Protein AF-A0A0N4XPG7-F1 (afdb_monomer_lite)

Secondary structure (DSSP, 8-state):
-HHHHHHHHHHHHHHHHTT-S--HHHHHHTSHHHHHHHHHHHT-B-TTS-B-HHHHHHHHHHHHHHHHHS--TT-HHHHHHHHH----S--S--S----TTSTT-TT-----SSTT-HHHHHHHTTHHHHHHHHHHHHTSSSPPSS-HHHHHHHHHHHHHS---HHHHHHHHHHHTTTTHHHHHHHHHH-TT-HHHHHHHHHHHHHHHT---SS--HHHHHHHHTS-HHHHHHHHHS--S---HHHHHHHHHHHHHHHHHHHHHHHHSTTHHHHHHHHHTSTTHHHHHHHHHHHHHHHSPPTTTS---HHHHHHHHHHHTTTTTS----TTHHHHHHHHHHHHHHHHHHHHT-

Foldseek 3Di:
DCVVLVVLVVVLLVCQVVVPQDDPVLCVCLDLVNLLVLLCQLCDADPVRHHDLVSVLVSLSSLLSNLVSFDAPQFLCVQVCVVQVPDDPDPRDDPDPDDPPVVPPDDPPRRGSNPPCSNLLSNLQCLLVLLVVLLVQLPPLPNRPHPSNVSSLSSLLSLLRHLDQVSLVSNLVSCVVHPVLSLLVSCVSVLPPVSSLVSVLSSLLSLLQRQYVVRRVNLVCCCPPSVLLVSLVCQLPPPDDDPPVSSVSSNVSSLSSLVSLVCSCPDHNCNVVSVVSLVVDPCNVVSVVSSVVVCVVPQPDPVVPPDDPVVVVVVVVVVVVVPPDDDDDVPVVVVVVVCVSVNVVSVVSPVPD

pLDDT: mean 75.5, std 22.43, range [26.09, 98.25]

Radius of gyration: 22.22 Å; chains: 1; bounding box: 52×55×61 Å

Structure (mmCIF, N/CA/C/O backbone):
data_AF-A0A0N4XPG7-F1
#
_entry.id   AF-A0A0N4XPG7-F1
#
loop_
_atom_site.group_PDB
_atom_site.id
_atom_site.type_symbol
_atom_site.label_atom_id
_atom_site.label_alt_id
_atom_site.label_comp_id
_atom_site.label_asym_id
_atom_site.label_entity_id
_atom_site.label_seq_id
_atom_site.pdbx_PDB_ins_code
_atom_site.Cartn_x
_atom_site.Cartn_y
_atom_site.Cartn_z
_atom_site.occupancy
_atom_site.B_iso_or_equiv
_atom_site.auth_seq_id
_atom_site.auth_comp_id
_atom_site.auth_asym_id
_atom_site.auth_atom_id
_atom_site.pdbx_PDB_model_num
ATOM 1 N N . MET A 1 1 ? -22.419 10.515 2.862 1.00 55.34 1 MET A N 1
ATOM 2 C CA . MET A 1 1 ? -21.217 9.742 3.241 1.00 55.34 1 MET A CA 1
ATOM 3 C C . MET A 1 1 ? -20.126 10.628 3.810 1.00 55.34 1 MET A C 1
ATOM 5 O O . MET A 1 1 ? -19.633 10.288 4.874 1.00 55.34 1 MET A O 1
ATOM 9 N N . GLU A 1 2 ? -19.864 11.798 3.210 1.00 60.16 2 GLU A N 1
ATOM 10 C CA . GLU A 1 2 ? -19.058 12.865 3.837 1.00 60.16 2 GLU A CA 1
ATOM 11 C C . GLU A 1 2 ? -19.487 13.162 5.280 1.00 60.16 2 GLU A C 1
ATOM 13 O O . GLU A 1 2 ? -18.648 13.404 6.131 1.00 60.16 2 GLU A O 1
ATOM 18 N N . LEU A 1 3 ? -20.785 13.056 5.589 1.00 69.62 3 LEU A N 1
ATOM 19 C CA . LEU A 1 3 ? -21.296 13.276 6.941 1.00 69.62 3 LEU A CA 1
ATOM 20 C C . LEU A 1 3 ? -20.630 12.380 8.005 1.00 69.62 3 LEU A C 1
ATOM 22 O O . LEU A 1 3 ? -20.237 12.893 9.042 1.00 69.62 3 LEU A O 1
ATOM 26 N N . LEU A 1 4 ? -20.486 11.067 7.772 1.00 76.56 4 LEU A N 1
ATOM 27 C CA . LEU A 1 4 ? -19.960 10.155 8.799 1.00 76.56 4 LEU A CA 1
ATOM 28 C C . LEU A 1 4 ? -18.443 10.291 8.949 1.00 76.56 4 LEU A C 1
ATOM 30 O O . LEU A 1 4 ? -17.953 10.390 10.067 1.00 76.56 4 LEU A O 1
ATOM 34 N N . THR A 1 5 ? -17.701 10.360 7.842 1.00 82.31 5 THR A N 1
ATOM 35 C CA . THR A 1 5 ? -16.247 10.580 7.894 1.00 82.31 5 THR A CA 1
ATOM 36 C C . THR A 1 5 ? -15.908 11.949 8.484 1.00 82.31 5 THR A C 1
ATOM 38 O O . THR A 1 5 ? -14.966 12.051 9.264 1.00 82.31 5 THR A O 1
ATOM 41 N N . ASN A 1 6 ? -16.708 12.986 8.213 1.00 81.94 6 ASN A N 1
ATOM 42 C CA . ASN A 1 6 ? -16.543 14.297 8.845 1.00 81.94 6 ASN A CA 1
ATOM 43 C C . ASN A 1 6 ? -16.906 14.281 10.331 1.00 81.94 6 ASN A C 1
ATOM 45 O O . ASN A 1 6 ? -16.228 14.938 11.109 1.00 81.94 6 ASN A O 1
ATOM 49 N N . VAL A 1 7 ? -17.926 13.525 10.750 1.00 83.56 7 VAL A N 1
ATOM 50 C CA . VAL A 1 7 ? -18.228 13.345 12.180 1.00 83.56 7 VAL A CA 1
ATOM 51 C C . VAL A 1 7 ? -17.048 12.686 12.893 1.00 83.56 7 VAL A C 1
ATOM 53 O O . VAL A 1 7 ? -16.617 13.206 13.914 1.00 83.56 7 VAL A O 1
ATOM 56 N N . ILE A 1 8 ? -16.474 11.616 12.330 1.00 83.75 8 ILE A N 1
ATOM 57 C CA . ILE A 1 8 ? -15.302 10.939 12.911 1.00 83.75 8 ILE A CA 1
ATOM 58 C C . ILE A 1 8 ? -14.118 11.906 13.021 1.00 83.75 8 ILE A C 1
ATOM 60 O O . ILE A 1 8 ? -13.522 12.021 14.088 1.00 83.75 8 ILE A O 1
ATOM 64 N N . ARG A 1 9 ? -13.812 12.648 11.947 1.00 82.56 9 ARG A N 1
ATOM 65 C CA . ARG A 1 9 ? -12.739 13.657 11.950 1.00 82.56 9 ARG A CA 1
ATOM 66 C C . ARG A 1 9 ? -12.982 14.738 12.997 1.00 82.56 9 ARG A C 1
ATOM 68 O O . ARG A 1 9 ? -12.092 15.005 13.786 1.00 82.56 9 ARG A O 1
ATOM 75 N N . ASN A 1 10 ? -14.186 15.303 13.052 1.00 83.50 10 ASN A N 1
ATOM 76 C CA . ASN A 1 10 ? -14.517 16.371 13.994 1.00 83.50 10 ASN A CA 1
ATOM 77 C C . ASN A 1 10 ? -14.447 15.899 15.450 1.00 83.50 10 ASN A C 1
ATOM 79 O O . ASN A 1 10 ? -13.907 16.616 16.287 1.00 83.50 10 ASN A O 1
ATOM 83 N N . VAL A 1 11 ? -14.977 14.708 15.753 1.00 83.44 11 VAL A N 1
ATOM 84 C CA . VAL A 1 11 ? -14.894 14.120 17.098 1.00 83.44 11 VAL A CA 1
ATOM 85 C C . VAL A 1 11 ? -13.437 13.918 17.481 1.00 83.44 11 VAL A C 1
ATOM 87 O O . VAL A 1 11 ? -13.013 14.388 18.529 1.00 83.44 11 VAL A O 1
ATOM 90 N N . ARG A 1 12 ? -12.637 13.324 16.595 1.00 79.19 12 ARG A N 1
ATOM 91 C CA . ARG A 1 12 ? -11.201 13.151 16.809 1.00 79.19 12 ARG A CA 1
ATOM 92 C C . ARG A 1 12 ? -10.477 14.481 17.024 1.00 79.19 12 ARG A C 1
ATOM 94 O O . ARG A 1 12 ? -9.676 14.595 17.945 1.00 79.19 12 ARG A O 1
ATOM 101 N N . ASP A 1 13 ? -10.729 15.480 16.187 1.00 80.38 13 ASP A N 1
ATOM 102 C CA . ASP A 1 13 ? -10.055 16.777 16.272 1.00 80.38 13 ASP A CA 1
ATOM 103 C C . ASP A 1 13 ? -10.408 17.487 17.590 1.00 80.38 13 ASP A C 1
ATOM 105 O O . ASP A 1 13 ? -9.541 18.089 18.223 1.00 80.38 13 ASP A O 1
ATOM 109 N N . GLN A 1 14 ? -11.649 17.342 18.068 1.00 81.81 14 GLN A N 1
ATOM 110 C CA . GLN A 1 14 ? -12.048 17.782 19.407 1.00 81.81 14 GLN A CA 1
ATOM 111 C C . GLN A 1 14 ? -11.355 16.981 20.510 1.00 81.81 14 GLN A C 1
ATOM 113 O O . GLN A 1 14 ? -10.884 17.580 21.475 1.00 81.81 14 GLN A O 1
ATOM 118 N N . MET A 1 15 ? -11.254 15.656 20.371 1.00 80.00 15 MET A N 1
ATOM 119 C CA . MET A 1 15 ? -10.539 14.816 21.333 1.00 80.00 15 MET A CA 1
ATOM 120 C C . MET A 1 15 ? -9.068 15.218 21.443 1.00 80.00 15 MET A C 1
ATOM 122 O O . MET A 1 15 ? -8.552 15.297 22.552 1.00 80.00 15 MET A O 1
ATOM 126 N N . TYR A 1 16 ? -8.409 15.549 20.329 1.00 76.12 16 TYR A N 1
ATOM 127 C CA . TYR A 1 16 ? -7.042 16.069 20.343 1.00 76.12 16 TYR A CA 1
ATOM 128 C C . TYR A 1 16 ? -6.945 17.463 20.955 1.00 76.12 16 TYR A C 1
ATOM 130 O O . TYR A 1 16 ? -6.096 17.686 21.813 1.00 76.12 16 TYR A O 1
ATOM 138 N N . ALA A 1 17 ? -7.813 18.392 20.549 1.00 79.31 17 ALA A N 1
ATOM 139 C CA . ALA A 1 17 ? -7.784 19.769 21.041 1.00 79.31 17 ALA A CA 1
ATOM 140 C C . ALA A 1 17 ? -8.056 19.876 22.550 1.00 79.31 17 ALA A C 1
ATOM 142 O O . ALA A 1 17 ? -7.586 20.806 23.201 1.00 79.31 17 ALA A O 1
ATOM 143 N N . LEU A 1 18 ? -8.835 18.940 23.094 1.00 81.75 18 LEU A N 1
ATOM 144 C CA . LEU A 1 18 ? -9.245 18.908 24.496 1.00 81.75 18 LEU A CA 1
ATOM 145 C C . LEU A 1 18 ? -8.531 17.816 25.312 1.00 81.75 18 LEU A C 1
ATOM 147 O O . LEU A 1 18 ? -8.864 17.636 26.481 1.00 81.75 18 LEU A O 1
ATOM 151 N N . GLU A 1 19 ? -7.595 17.077 24.704 1.00 75.56 19 GLU A N 1
ATOM 152 C CA . GLU A 1 19 ? -6.908 15.915 25.295 1.00 75.56 19 GLU A CA 1
ATOM 153 C C . GLU A 1 19 ? -7.876 14.891 25.939 1.00 75.56 19 GLU A C 1
ATOM 155 O O . GLU A 1 19 ? -7.595 14.285 26.979 1.00 75.56 19 GLU A O 1
ATOM 160 N N . LEU A 1 20 ? -9.052 14.697 25.328 1.00 78.12 20 LEU A N 1
ATOM 161 C CA . LEU A 1 20 ? -10.070 13.768 25.821 1.00 78.12 20 LEU A CA 1
ATOM 162 C C . LEU A 1 20 ? -9.644 12.332 25.540 1.00 78.12 20 LEU A C 1
ATOM 164 O O . LEU A 1 20 ? -9.557 11.915 24.389 1.00 78.12 20 LEU A O 1
ATOM 168 N N . LYS A 1 21 ? -9.446 11.559 26.611 1.00 79.06 21 LYS A N 1
ATOM 169 C CA . LYS A 1 21 ? -8.982 10.169 26.511 1.00 79.06 21 LYS A CA 1
ATOM 170 C C . LYS A 1 21 ? -10.021 9.185 25.979 1.00 79.06 21 LYS A C 1
ATOM 172 O O . LYS A 1 21 ? -9.641 8.116 25.522 1.00 79.06 21 LYS A O 1
ATOM 177 N N . THR A 1 22 ? -11.302 9.516 26.094 1.00 79.81 22 THR A N 1
ATOM 178 C CA . THR A 1 22 ? -12.416 8.630 25.739 1.00 79.81 22 THR A CA 1
ATOM 179 C C . THR A 1 22 ? -13.558 9.445 25.167 1.00 79.81 22 THR A C 1
ATOM 181 O O . THR A 1 22 ? -13.897 10.500 25.713 1.00 79.81 22 THR A O 1
ATOM 184 N N . ASP A 1 23 ? -14.189 8.921 24.131 1.00 88.25 23 ASP A N 1
ATOM 185 C CA . ASP A 1 23 ? -15.442 9.424 23.587 1.00 88.25 23 ASP A CA 1
ATOM 186 C C . ASP A 1 23 ? -16.285 8.222 23.173 1.00 88.25 23 ASP A C 1
ATOM 188 O O . ASP A 1 23 ? -15.792 7.322 22.505 1.00 88.25 23 ASP A O 1
ATOM 192 N N . ILE A 1 24 ? -17.561 8.206 23.558 1.00 88.12 24 ILE A N 1
ATOM 193 C CA . ILE A 1 24 ? -18.428 7.035 23.362 1.00 88.12 24 ILE A CA 1
ATOM 194 C C . ILE A 1 24 ? -18.509 6.647 21.882 1.00 88.12 24 ILE A C 1
ATOM 196 O O . ILE A 1 24 ? -18.522 5.461 21.561 1.00 88.12 24 ILE A O 1
ATOM 200 N N . LEU A 1 25 ? -18.571 7.628 20.976 1.00 86.12 25 LEU A N 1
ATOM 201 C CA . LEU A 1 25 ? -18.653 7.349 19.549 1.00 86.12 25 LEU A CA 1
ATOM 202 C C . LEU A 1 25 ? -17.310 6.844 19.016 1.00 86.12 25 LEU A C 1
ATOM 204 O O . LEU A 1 25 ? -17.294 5.873 18.262 1.00 86.12 25 LEU A O 1
ATOM 208 N N . ASN A 1 26 ? -16.199 7.478 19.395 1.00 84.94 26 ASN A N 1
ATOM 209 C CA . ASN A 1 26 ? -14.872 7.041 18.968 1.00 84.94 26 ASN A CA 1
ATOM 210 C C . ASN A 1 26 ? -14.530 5.632 19.485 1.00 84.94 26 ASN A C 1
ATOM 212 O O . ASN A 1 26 ? -14.089 4.789 18.706 1.00 84.94 26 ASN A O 1
ATOM 216 N N . ASP A 1 27 ? -14.785 5.367 20.765 1.00 87.31 27 ASP A N 1
ATOM 217 C CA . ASP A 1 27 ? -14.497 4.092 21.425 1.00 87.31 27 ASP A CA 1
ATOM 218 C C . ASP A 1 27 ? -15.327 2.953 20.806 1.00 87.31 27 ASP A C 1
ATOM 220 O O . ASP A 1 27 ? -14.807 1.868 20.543 1.00 87.31 27 ASP A O 1
ATOM 224 N N . GLU A 1 28 ? -16.605 3.204 20.497 1.00 89.69 28 GLU A N 1
ATOM 225 C CA . GLU A 1 28 ? -17.474 2.231 19.825 1.00 89.69 28 GLU A CA 1
ATOM 226 C C . GLU A 1 28 ? -17.017 1.964 18.382 1.00 89.69 28 GLU A C 1
ATOM 228 O O . GLU A 1 28 ? -16.971 0.813 17.942 1.00 89.69 28 GLU A O 1
ATOM 233 N N . LEU A 1 29 ? -16.636 3.010 17.638 1.00 87.00 29 LEU A N 1
ATOM 234 C CA . LEU A 1 29 ? -16.155 2.884 16.257 1.00 87.00 29 LEU A CA 1
ATOM 235 C C . LEU A 1 29 ? -14.811 2.156 16.151 1.00 87.00 29 LEU A C 1
ATOM 237 O O . LEU A 1 29 ? -14.557 1.496 15.143 1.00 87.00 29 LEU A O 1
ATOM 241 N N . GLN A 1 30 ? -13.971 2.264 17.179 1.00 87.38 30 GLN A N 1
ATOM 242 C CA . GLN A 1 30 ? -12.680 1.581 17.281 1.00 87.38 30 GLN A CA 1
ATOM 243 C C . GLN A 1 30 ? -12.774 0.258 18.056 1.00 87.38 30 GLN A C 1
ATOM 245 O O . GLN A 1 30 ? -11.766 -0.419 18.262 1.00 87.38 30 GLN A O 1
ATOM 250 N N . SER A 1 31 ? -13.980 -0.157 18.452 1.00 91.69 31 SER A N 1
ATOM 251 C CA . SER A 1 31 ? -14.195 -1.457 19.076 1.00 91.69 31 SER A CA 1
ATOM 252 C C . SER A 1 31 ? -13.878 -2.595 18.103 1.00 91.69 31 SER A C 1
ATOM 254 O O . SER A 1 31 ? -14.062 -2.498 16.885 1.00 91.69 31 SER A O 1
ATOM 256 N N . LYS A 1 32 ? -13.430 -3.728 18.652 1.00 92.75 32 LYS A N 1
ATOM 257 C CA . LYS A 1 32 ? -13.089 -4.911 17.853 1.00 92.75 32 LYS A CA 1
ATOM 258 C C . LYS A 1 32 ? -14.284 -5.425 17.050 1.00 92.75 32 LYS A C 1
ATOM 260 O O . LYS A 1 32 ? -14.127 -5.776 15.882 1.00 92.75 32 LYS A O 1
ATOM 265 N N . ASP A 1 33 ? -15.465 -5.441 17.660 1.00 94.31 33 ASP A N 1
ATOM 266 C CA . ASP A 1 33 ? -16.686 -5.920 17.016 1.00 94.31 33 ASP A CA 1
ATOM 267 C C . ASP A 1 33 ? -17.086 -5.013 15.848 1.00 94.31 33 ASP A C 1
ATOM 269 O O . ASP A 1 33 ? -17.412 -5.514 14.769 1.00 94.31 33 ASP A O 1
ATOM 273 N N . MET A 1 34 ? -16.977 -3.689 16.015 1.00 93.88 34 MET A N 1
ATOM 274 C CA . MET A 1 34 ? -17.244 -2.740 14.936 1.00 93.88 34 MET A CA 1
ATOM 275 C C . MET A 1 34 ? -16.204 -2.837 13.817 1.00 93.88 34 MET A C 1
ATOM 277 O O . MET A 1 34 ? -16.576 -2.880 12.645 1.00 93.88 34 MET A O 1
ATOM 281 N N . ALA A 1 35 ? -14.913 -2.935 14.148 1.00 92.69 35 ALA A N 1
ATOM 282 C CA . ALA A 1 35 ? -13.846 -3.079 13.160 1.00 92.69 35 ALA A CA 1
ATOM 283 C C . ALA A 1 35 ? -14.022 -4.349 12.307 1.00 92.69 35 ALA A C 1
ATOM 285 O O . ALA A 1 35 ? -13.916 -4.300 11.078 1.00 92.69 35 ALA A O 1
ATOM 286 N N . ILE A 1 36 ? -14.372 -5.476 12.940 1.00 94.75 36 ILE A N 1
ATOM 287 C CA . ILE A 1 36 ? -14.705 -6.726 12.243 1.00 94.75 36 ILE A CA 1
ATOM 288 C C . ILE A 1 36 ? -15.965 -6.543 11.390 1.00 94.75 36 ILE A C 1
ATOM 290 O O . ILE A 1 36 ? -15.964 -6.922 10.220 1.00 94.75 36 ILE A O 1
ATOM 294 N N . ALA A 1 37 ? -17.027 -5.938 11.927 1.00 95.25 37 ALA A N 1
ATOM 295 C CA . ALA A 1 37 ? -18.269 -5.726 11.188 1.00 95.25 37 ALA A CA 1
ATOM 296 C C . ALA A 1 37 ? -18.066 -4.849 9.943 1.00 95.25 37 ALA A C 1
ATOM 298 O O . ALA A 1 37 ? -18.558 -5.194 8.867 1.00 95.25 37 ALA A O 1
ATOM 299 N N . LEU A 1 38 ? -17.312 -3.750 10.061 1.00 94.12 38 LEU A N 1
ATOM 300 C CA . LEU A 1 38 ? -16.938 -2.894 8.936 1.00 94.12 38 LEU A CA 1
ATOM 301 C C . LEU A 1 38 ? -16.158 -3.701 7.897 1.00 94.12 38 LEU A C 1
ATOM 303 O O . LEU A 1 38 ? -16.562 -3.758 6.740 1.00 94.12 38 LEU A O 1
ATOM 307 N N . ARG A 1 39 ? -15.104 -4.408 8.303 1.00 93.62 39 ARG A N 1
ATOM 308 C CA . ARG A 1 39 ? -14.311 -5.250 7.399 1.00 93.62 39 ARG A CA 1
ATOM 309 C C . ARG A 1 39 ? -15.154 -6.284 6.648 1.00 93.62 39 ARG A C 1
ATOM 311 O O . ARG A 1 39 ? -15.021 -6.407 5.433 1.00 93.62 39 ARG A O 1
ATOM 318 N N . GLU A 1 40 ? -16.043 -7.006 7.329 1.00 93.75 40 GLU A N 1
ATOM 319 C CA . GLU A 1 40 ? -16.919 -7.985 6.670 1.00 93.75 40 GLU A CA 1
ATOM 320 C C . GLU A 1 40 ? -17.919 -7.308 5.719 1.00 93.75 40 GLU A C 1
ATOM 322 O O . GLU A 1 40 ? -18.216 -7.840 4.650 1.00 93.75 40 GLU A O 1
ATOM 327 N N . LYS A 1 41 ? -18.413 -6.107 6.054 1.00 93.25 41 LYS A N 1
ATOM 328 C CA . LYS A 1 41 ? -19.282 -5.325 5.161 1.00 93.25 41 LYS A CA 1
ATOM 329 C C . LYS A 1 41 ? -18.546 -4.810 3.928 1.00 93.25 41 LYS A C 1
ATOM 331 O O . LYS A 1 41 ? -19.125 -4.837 2.846 1.00 93.25 41 LYS A O 1
ATOM 336 N N . MET A 1 42 ? -17.290 -4.391 4.073 1.00 93.62 42 MET A N 1
ATOM 337 C CA . MET A 1 42 ? -16.428 -3.964 2.967 1.00 93.62 42 MET A CA 1
ATOM 338 C C . MET A 1 42 ? -16.262 -5.068 1.915 1.00 93.62 42 MET A C 1
ATOM 340 O O . MET A 1 42 ? -16.240 -4.780 0.721 1.00 93.62 42 MET A O 1
ATOM 344 N N . LEU A 1 43 ? -16.176 -6.324 2.365 1.00 92.19 43 LEU A N 1
ATOM 345 C CA . LEU A 1 43 ? -15.934 -7.508 1.535 1.00 92.19 43 LEU A CA 1
ATOM 346 C C . LEU A 1 43 ? -17.211 -8.311 1.231 1.00 92.19 43 LEU A C 1
ATOM 348 O O . LEU A 1 43 ? -17.140 -9.430 0.717 1.00 92.19 43 LEU A O 1
ATOM 352 N N . MET A 1 44 ? -18.388 -7.765 1.552 1.00 91.62 44 MET A N 1
ATOM 353 C CA . MET A 1 44 ? -19.656 -8.470 1.399 1.00 91.62 44 MET A CA 1
ATOM 354 C C . MET A 1 44 ? -19.970 -8.701 -0.083 1.00 91.62 44 MET A C 1
ATOM 356 O O . MET A 1 44 ? -20.186 -7.759 -0.849 1.00 91.62 44 MET A O 1
ATOM 360 N N . ARG A 1 45 ? -20.035 -9.976 -0.472 1.00 89.38 45 ARG A N 1
ATOM 361 C CA . ARG A 1 45 ? -20.401 -10.413 -1.823 1.00 89.38 45 ARG A CA 1
ATOM 362 C C . ARG A 1 45 ? -21.904 -10.675 -1.916 1.00 89.38 45 ARG A C 1
ATOM 364 O O . ARG A 1 45 ? -22.523 -11.156 -0.967 1.00 89.38 45 ARG A O 1
ATOM 371 N N . ASN A 1 46 ? -22.491 -10.357 -3.063 1.00 87.25 46 ASN A N 1
ATOM 372 C CA . ASN A 1 46 ? -23.862 -10.730 -3.399 1.00 87.25 46 ASN A CA 1
ATOM 373 C C . ASN A 1 46 ? -23.956 -12.224 -3.779 1.00 87.25 46 ASN A C 1
ATOM 375 O O . ASN A 1 46 ? -22.951 -12.931 -3.840 1.00 87.25 46 ASN A O 1
ATOM 379 N N . GLU A 1 47 ? -25.163 -12.707 -4.085 1.00 86.56 47 GLU A N 1
ATOM 380 C CA . GLU A 1 47 ? -25.414 -14.107 -4.483 1.00 86.56 47 GLU A CA 1
ATOM 381 C C . GLU A 1 47 ? -24.630 -14.550 -5.730 1.00 86.56 47 GLU A C 1
ATOM 383 O O . GLU A 1 47 ? -24.425 -15.741 -5.946 1.00 86.56 47 GLU A O 1
ATOM 388 N N . ARG A 1 48 ? -24.169 -13.596 -6.548 1.00 83.50 48 ARG A N 1
ATOM 389 C CA . ARG A 1 48 ? -23.348 -13.840 -7.741 1.00 83.50 48 ARG A CA 1
ATOM 390 C C . ARG A 1 48 ? -21.846 -13.803 -7.446 1.00 83.50 48 ARG A C 1
ATOM 392 O O . ARG A 1 48 ? -21.052 -13.882 -8.374 1.00 83.50 48 ARG A O 1
ATOM 399 N N . GLY A 1 49 ? -21.450 -13.649 -6.183 1.00 82.62 49 GLY A N 1
ATOM 400 C CA . GLY A 1 49 ? -20.050 -13.561 -5.772 1.00 82.62 49 GLY A CA 1
ATOM 401 C C . GLY A 1 49 ? -19.392 -12.201 -6.028 1.00 82.62 49 GLY A C 1
ATOM 402 O O . GLY A 1 49 ? -18.186 -12.078 -5.819 1.00 82.62 49 GLY A O 1
ATOM 403 N N . VAL A 1 50 ? -20.153 -11.181 -6.438 1.00 84.44 50 VAL A N 1
ATOM 404 C CA . VAL A 1 50 ? -19.644 -9.834 -6.751 1.00 84.44 50 VAL A CA 1
ATOM 405 C C . VAL A 1 50 ? -19.818 -8.925 -5.538 1.00 84.44 50 VAL A C 1
ATOM 407 O O . VAL A 1 50 ? -20.864 -8.948 -4.885 1.00 84.44 50 VAL A O 1
ATOM 410 N N . ILE A 1 51 ? -18.797 -8.137 -5.214 1.00 88.56 51 ILE A N 1
ATOM 411 C CA . ILE A 1 51 ? -18.871 -7.136 -4.142 1.00 88.56 51 ILE A CA 1
ATOM 412 C C . ILE A 1 51 ? -19.772 -5.966 -4.545 1.00 88.56 51 ILE A C 1
ATOM 414 O O . ILE A 1 51 ? -20.026 -5.748 -5.724 1.00 88.56 51 ILE A O 1
ATOM 418 N N . SER A 1 52 ? -20.289 -5.218 -3.572 1.00 89.06 52 SER A N 1
ATOM 419 C CA . SER A 1 52 ? -21.057 -3.999 -3.850 1.00 89.06 52 SER A CA 1
ATOM 420 C C . SER A 1 52 ? -20.117 -2.788 -3.879 1.00 89.06 52 SER A C 1
ATOM 422 O O . SER A 1 52 ? -19.699 -2.360 -2.800 1.00 89.06 52 SER A O 1
ATOM 424 N N . PRO A 1 53 ? -19.828 -2.177 -5.047 1.00 89.00 53 PRO A N 1
ATOM 425 C CA . PRO A 1 53 ? -18.850 -1.089 -5.153 1.00 89.00 53 PRO A CA 1
ATOM 426 C C . PRO A 1 53 ? -19.181 0.097 -4.247 1.00 89.00 53 PRO A C 1
ATOM 428 O O . PRO A 1 53 ? -18.318 0.639 -3.562 1.00 89.00 53 PRO A O 1
ATOM 431 N N . SER A 1 54 ? -20.466 0.462 -4.173 1.00 88.81 54 SER A N 1
ATOM 432 C CA . SER A 1 54 ? -20.932 1.565 -3.325 1.00 88.81 54 SER A CA 1
ATOM 433 C C . SER A 1 54 ? -20.732 1.287 -1.834 1.00 88.81 54 SER A C 1
ATOM 435 O O . SER A 1 54 ? -20.315 2.178 -1.095 1.00 88.81 54 SER A O 1
ATOM 437 N N . LEU A 1 55 ? -20.997 0.057 -1.382 1.00 91.06 55 LEU A N 1
ATOM 438 C CA . LEU A 1 55 ? -20.781 -0.332 0.009 1.00 91.06 55 LEU A CA 1
ATOM 439 C C . LEU A 1 55 ? -19.286 -0.398 0.319 1.00 91.06 55 LEU A C 1
ATOM 441 O O . LEU A 1 55 ? -18.858 0.185 1.311 1.00 91.06 55 LEU A O 1
ATOM 445 N N . THR A 1 56 ? -18.502 -1.051 -0.539 1.00 92.75 56 THR A N 1
ATOM 446 C CA . THR A 1 56 ? -17.054 -1.191 -0.375 1.00 92.75 56 THR A CA 1
ATOM 447 C C . THR A 1 56 ? -16.384 0.175 -0.312 1.00 92.75 56 THR A C 1
ATOM 449 O O . THR A 1 56 ? -15.745 0.471 0.691 1.00 92.75 56 THR A O 1
ATOM 452 N N . ARG A 1 57 ? -16.630 1.057 -1.291 1.00 91.88 57 ARG A N 1
ATOM 453 C CA . ARG A 1 57 ? -16.139 2.445 -1.290 1.00 91.88 57 ARG A CA 1
ATOM 454 C C . ARG A 1 57 ? -16.448 3.156 0.023 1.00 91.88 57 ARG A C 1
ATOM 456 O O . ARG A 1 57 ? -15.570 3.769 0.625 1.00 91.88 57 ARG A O 1
ATOM 463 N N . ASN A 1 58 ? -17.700 3.078 0.468 1.00 90.94 58 ASN A N 1
ATOM 464 C CA . ASN A 1 58 ? -18.131 3.784 1.664 1.00 90.94 58 ASN A CA 1
ATOM 465 C C . ASN A 1 58 ? -17.417 3.272 2.914 1.00 90.94 58 ASN A C 1
ATOM 467 O O . ASN A 1 58 ? -16.938 4.057 3.731 1.00 90.94 58 ASN A O 1
ATOM 471 N N . VAL A 1 59 ? -17.315 1.956 3.053 1.00 93.69 59 VAL A N 1
ATOM 472 C CA . VAL A 1 59 ? -16.646 1.356 4.201 1.00 93.69 59 VAL A CA 1
ATOM 473 C C . VAL A 1 59 ? -15.135 1.602 4.159 1.00 93.69 59 VAL A C 1
ATOM 475 O O . VAL A 1 59 ? -14.563 1.910 5.201 1.00 93.69 59 VAL A O 1
ATOM 478 N N . CYS A 1 60 ? -14.499 1.570 2.983 1.00 94.06 60 CYS A N 1
ATOM 479 C CA . CYS A 1 60 ? -13.091 1.938 2.824 1.00 94.06 60 CYS A CA 1
ATOM 480 C C . CYS A 1 60 ? -12.821 3.362 3.321 1.00 94.06 60 CYS A C 1
ATOM 482 O O . CYS A 1 60 ? -11.875 3.562 4.069 1.00 94.06 60 CYS A O 1
ATOM 484 N N . GLU A 1 61 ? -13.657 4.345 2.975 1.00 91.69 61 GLU A N 1
ATOM 485 C CA . GLU A 1 61 ? -13.486 5.729 3.448 1.00 91.69 61 GLU A CA 1
ATOM 486 C C . GLU A 1 61 ? -13.615 5.861 4.974 1.00 91.69 61 GLU A C 1
ATOM 488 O O . GLU A 1 61 ? -12.878 6.627 5.601 1.00 91.69 61 GLU A O 1
ATOM 493 N N . ILE A 1 62 ? -14.522 5.096 5.592 1.00 91.62 62 ILE A N 1
ATOM 494 C CA . ILE A 1 62 ? -14.650 5.033 7.056 1.00 91.62 62 ILE A CA 1
ATOM 495 C C . ILE A 1 62 ? -13.381 4.428 7.661 1.00 91.62 62 ILE A C 1
ATOM 497 O O . ILE A 1 62 ? -12.797 5.028 8.559 1.00 91.62 62 ILE A O 1
ATOM 501 N N . ILE A 1 63 ? -12.922 3.286 7.142 1.00 92.62 63 ILE A N 1
ATOM 502 C CA . ILE A 1 63 ? -11.710 2.602 7.609 1.00 92.62 63 ILE A CA 1
ATOM 503 C C . ILE A 1 63 ? -10.481 3.500 7.453 1.00 92.62 63 ILE A C 1
ATOM 505 O O . ILE A 1 63 ? -9.759 3.683 8.421 1.00 92.62 63 ILE A O 1
ATOM 509 N N . ILE A 1 64 ? -10.269 4.121 6.290 1.00 90.44 64 ILE A N 1
ATOM 510 C CA . ILE A 1 64 ? -9.166 5.067 6.047 1.00 90.44 64 ILE A CA 1
ATOM 511 C C . ILE A 1 64 ? -9.221 6.215 7.060 1.00 90.44 64 ILE A C 1
ATO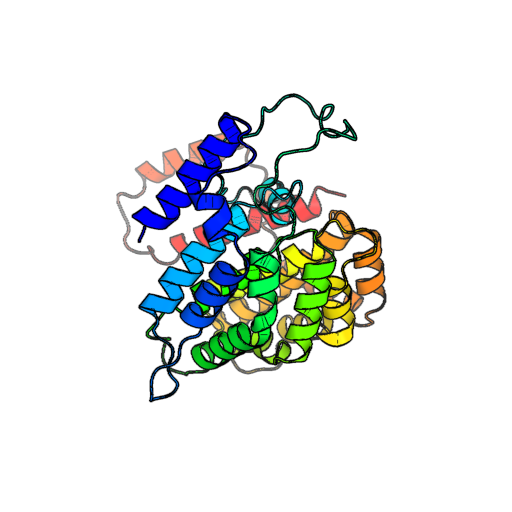M 513 O O . ILE A 1 64 ? -8.203 6.615 7.624 1.00 90.44 64 ILE A O 1
ATOM 517 N N . THR A 1 65 ? -10.419 6.733 7.341 1.00 88.00 65 THR A N 1
ATOM 518 C CA . THR A 1 65 ? -10.592 7.783 8.349 1.00 88.00 65 THR A CA 1
ATOM 519 C C . THR A 1 65 ? -10.216 7.281 9.744 1.00 88.00 65 THR A C 1
ATOM 521 O O . THR A 1 65 ? -9.522 7.992 10.460 1.00 88.00 65 THR A O 1
ATOM 524 N N . LEU A 1 66 ? -10.592 6.061 10.128 1.00 88.00 66 LEU A N 1
ATOM 525 C CA . LEU A 1 66 ? -10.219 5.473 11.419 1.00 88.00 66 LEU A CA 1
ATOM 526 C C . LEU A 1 66 ? -8.712 5.179 11.514 1.00 88.00 66 LEU A C 1
ATOM 528 O O . LEU A 1 66 ? -8.097 5.524 12.517 1.00 88.00 66 LEU A O 1
ATOM 532 N N . LEU A 1 67 ? -8.092 4.637 10.461 1.00 87.00 67 LEU A N 1
ATOM 533 C CA . LEU A 1 67 ? -6.648 4.371 10.410 1.00 87.00 67 LEU A CA 1
ATOM 534 C C . LEU A 1 67 ? -5.837 5.668 10.520 1.00 87.00 67 LEU A C 1
ATOM 536 O O . LEU A 1 67 ? -4.955 5.776 11.367 1.00 87.00 67 LEU A O 1
ATOM 540 N N . SER A 1 68 ? -6.205 6.695 9.749 1.00 77.31 68 SER A N 1
ATOM 541 C CA . SER A 1 68 ? -5.570 8.021 9.819 1.00 77.31 68 SER A CA 1
ATOM 542 C C . SER A 1 68 ? -5.840 8.766 11.131 1.00 77.31 68 SER A C 1
ATOM 544 O O . SER A 1 68 ? -5.173 9.758 11.426 1.00 77.31 68 SER A O 1
ATOM 546 N N . SER A 1 69 ? -6.821 8.317 11.920 1.00 65.25 69 SER A N 1
ATOM 547 C CA . SER A 1 69 ? -7.112 8.879 13.240 1.00 65.25 69 SER A CA 1
ATOM 548 C C . SER A 1 69 ? -6.159 8.385 14.317 1.00 65.25 69 SER A C 1
ATOM 550 O O . SER A 1 69 ? -6.043 9.034 15.353 1.00 65.25 69 SER A O 1
ATOM 552 N N . ASN A 1 70 ? -5.430 7.299 14.066 1.00 65.38 70 ASN A N 1
ATOM 553 C CA . ASN A 1 70 ? -4.337 6.907 14.931 1.00 65.38 70 ASN A CA 1
ATOM 554 C C . ASN A 1 70 ? -3.137 7.780 14.618 1.00 65.38 70 ASN A C 1
ATOM 556 O O . ASN A 1 70 ? -2.462 7.587 13.610 1.00 65.38 70 ASN A O 1
ATOM 560 N N . GLN A 1 71 ? -2.859 8.756 15.485 1.00 61.62 71 GLN A N 1
ATOM 561 C CA . GLN A 1 71 ? -1.632 9.538 15.390 1.00 61.62 71 GLN A CA 1
ATOM 562 C C . GLN A 1 71 ? -0.410 8.619 15.496 1.00 61.62 71 GLN A C 1
ATOM 564 O O . GLN A 1 71 ? 0.038 8.241 16.577 1.00 61.62 71 GLN A O 1
ATOM 569 N N . ILE A 1 72 ? 0.158 8.278 14.343 1.00 60.69 72 ILE A N 1
ATOM 570 C CA . ILE A 1 72 ? 1.468 7.650 14.242 1.00 60.69 72 ILE A CA 1
ATOM 571 C C . ILE A 1 72 ? 2.483 8.772 14.055 1.00 60.69 72 ILE A C 1
ATOM 573 O O . ILE A 1 72 ? 2.598 9.378 12.984 1.00 60.69 72 ILE A O 1
ATOM 577 N N . LEU A 1 73 ? 3.217 9.089 15.120 1.00 58.12 73 LEU A N 1
ATOM 578 C CA . LEU A 1 73 ? 4.346 10.004 15.011 1.00 58.12 73 LEU A CA 1
ATOM 579 C C . LEU A 1 73 ? 5.382 9.422 14.053 1.00 58.12 73 LEU A C 1
ATOM 581 O O . LEU A 1 73 ? 5.709 8.239 14.128 1.00 58.12 73 LEU A O 1
ATOM 585 N N . ASN A 1 74 ? 5.909 10.276 13.174 1.00 61.25 74 ASN A N 1
ATOM 586 C CA . ASN A 1 74 ? 6.944 9.907 12.208 1.00 61.25 74 ASN A CA 1
ATOM 587 C C . ASN A 1 74 ? 6.576 8.685 11.343 1.00 61.25 74 ASN A C 1
ATOM 589 O O . ASN A 1 74 ? 7.456 7.892 11.010 1.00 61.25 74 ASN A O 1
ATOM 593 N N . ARG A 1 75 ? 5.289 8.497 11.005 1.00 75.50 75 ARG A N 1
ATOM 594 C CA . ARG A 1 75 ? 4.904 7.495 10.000 1.00 75.50 75 ARG A CA 1
ATOM 595 C C . ARG A 1 75 ? 5.601 7.766 8.665 1.00 75.50 75 ARG A C 1
ATOM 597 O O . ARG A 1 75 ? 5.919 8.932 8.399 1.00 75.50 75 ARG A O 1
ATOM 604 N N . PRO A 1 76 ? 5.830 6.735 7.838 1.00 74.69 76 PRO A N 1
ATOM 605 C CA . PRO A 1 76 ? 6.559 6.863 6.580 1.00 74.69 76 PRO A CA 1
ATOM 606 C C . PRO A 1 76 ? 6.118 8.055 5.732 1.00 74.69 76 PRO A C 1
ATOM 608 O O . PRO A 1 76 ? 6.949 8.828 5.251 1.00 74.69 76 PRO A O 1
ATOM 611 N N . SER A 1 77 ? 4.809 8.266 5.618 1.00 74.12 77 SER A N 1
ATOM 612 C CA . SER A 1 77 ? 4.239 9.365 4.855 1.00 74.12 77 SER A CA 1
ATOM 613 C C . SER A 1 77 ? 4.611 10.748 5.394 1.00 74.12 77 SER A C 1
ATOM 615 O O . SER A 1 77 ? 4.829 11.660 4.607 1.00 74.12 77 SER A O 1
ATOM 617 N N . HIS A 1 78 ? 4.771 10.937 6.707 1.00 70.75 78 HIS A N 1
ATOM 618 C CA . HIS A 1 78 ? 5.205 12.221 7.273 1.00 70.75 78 HIS A CA 1
ATOM 619 C C . HIS A 1 78 ? 6.652 12.564 6.912 1.00 70.75 78 HIS A C 1
ATOM 621 O O . HIS A 1 78 ? 6.982 13.741 6.770 1.00 70.75 78 HIS A O 1
ATOM 627 N N . THR A 1 79 ? 7.508 11.552 6.779 1.00 63.84 79 THR A N 1
ATOM 628 C CA . THR A 1 79 ? 8.901 11.723 6.351 1.00 63.84 79 THR A CA 1
ATOM 629 C C . THR A 1 79 ? 8.952 12.000 4.852 1.00 63.84 79 THR A C 1
ATOM 631 O O . THR A 1 79 ? 9.546 12.984 4.425 1.00 63.84 79 THR A O 1
ATOM 634 N N . LEU A 1 80 ? 8.235 11.199 4.061 1.00 60.97 80 LEU A N 1
ATOM 635 C CA . LEU A 1 80 ? 8.208 11.316 2.605 1.00 60.97 80 LEU A CA 1
ATOM 636 C C . LEU A 1 80 ? 7.518 12.605 2.135 1.00 60.97 80 LEU A C 1
ATOM 638 O O . LEU A 1 80 ? 8.049 13.310 1.290 1.00 60.97 80 LEU A O 1
ATOM 642 N N . TYR A 1 81 ? 6.368 12.993 2.689 1.00 61.38 81 TYR A N 1
ATOM 643 C CA . TYR A 1 81 ? 5.660 14.199 2.236 1.00 61.38 81 TYR A CA 1
ATOM 644 C C . TYR A 1 81 ? 6.368 15.509 2.609 1.00 61.38 81 TYR A C 1
ATOM 646 O O . TYR A 1 81 ? 6.174 16.507 1.917 1.00 61.38 81 TYR A O 1
ATOM 654 N N . LYS A 1 82 ? 7.235 15.512 3.634 1.00 49.81 82 LYS A N 1
ATOM 655 C CA . LYS A 1 82 ? 8.159 16.633 3.882 1.00 49.81 82 LYS A CA 1
ATOM 656 C C . LYS A 1 82 ? 9.232 16.757 2.795 1.00 49.81 82 LYS A C 1
ATOM 658 O O . LYS A 1 82 ? 9.669 17.869 2.532 1.00 49.81 82 LYS A O 1
ATOM 663 N N . GLU A 1 83 ? 9.628 15.643 2.180 1.00 40.50 83 GLU A N 1
ATOM 664 C CA . GLU A 1 83 ? 10.593 15.597 1.072 1.00 40.50 83 GLU A CA 1
ATOM 665 C C . GLU A 1 83 ? 9.917 15.840 -0.295 1.00 40.50 83 GLU A C 1
ATOM 667 O O . GLU A 1 83 ? 10.545 16.370 -1.198 1.00 40.50 83 GLU A O 1
ATOM 672 N N . PHE A 1 84 ? 8.626 15.522 -0.460 1.00 34.69 84 PHE A N 1
ATOM 673 C CA . PHE A 1 84 ? 7.971 15.508 -1.780 1.00 34.69 84 PHE A CA 1
ATOM 674 C C . PHE A 1 84 ? 7.057 16.696 -2.122 1.00 34.69 84 PHE A C 1
ATOM 676 O O . PHE A 1 84 ? 6.456 16.657 -3.196 1.00 34.69 84 PHE A O 1
ATOM 683 N N . ASN A 1 85 ? 6.903 17.720 -1.266 1.00 35.00 85 ASN A N 1
ATOM 684 C CA . ASN A 1 85 ? 6.070 18.921 -1.521 1.00 35.00 85 ASN A CA 1
ATOM 685 C C . ASN A 1 85 ? 4.675 18.627 -2.134 1.00 35.00 85 ASN A C 1
ATOM 687 O O . ASN A 1 85 ? 4.084 19.461 -2.819 1.00 35.00 85 ASN A O 1
ATOM 691 N N . SER A 1 86 ? 4.143 17.423 -1.915 1.00 34.56 86 SER A N 1
ATOM 692 C CA . SER A 1 86 ? 2.863 16.986 -2.462 1.00 34.56 86 SER A CA 1
ATOM 693 C C . SER A 1 86 ? 1.785 17.245 -1.430 1.00 34.56 86 SER A C 1
ATOM 695 O O . SER A 1 86 ? 2.019 17.094 -0.231 1.00 34.56 86 SER A O 1
ATOM 697 N N . GLU A 1 87 ? 0.629 17.695 -1.921 1.00 32.62 87 GLU A N 1
ATOM 698 C CA . GLU A 1 87 ? -0.531 18.103 -1.138 1.00 32.62 87 GLU A CA 1
ATOM 699 C C . GLU A 1 87 ? -0.751 17.188 0.063 1.00 32.62 87 GLU A C 1
ATOM 701 O O . GLU A 1 87 ? -1.150 16.028 -0.031 1.00 32.62 87 GLU A O 1
ATOM 706 N N . ILE A 1 88 ? -0.433 17.764 1.211 1.00 37.66 88 ILE A N 1
ATOM 707 C CA . ILE A 1 88 ? -0.608 17.204 2.529 1.00 37.66 88 ILE A CA 1
ATOM 708 C C . ILE A 1 88 ? -2.111 16.890 2.701 1.00 37.66 88 ILE A C 1
ATOM 710 O O . ILE A 1 88 ? -2.909 17.826 2.730 1.00 37.66 88 ILE A O 1
ATOM 714 N N . PRO A 1 89 ? -2.545 15.628 2.905 1.00 36.62 89 PRO A N 1
ATOM 715 C CA . PRO A 1 89 ? -3.935 15.339 3.291 1.00 36.62 89 PRO A CA 1
ATOM 716 C C . PRO A 1 89 ? -4.268 15.845 4.708 1.00 36.62 89 PRO A C 1
ATOM 718 O O . PRO A 1 89 ? -5.394 15.721 5.188 1.00 36.62 89 PRO A O 1
ATOM 721 N N . TRP A 1 90 ? -3.275 16.384 5.414 1.00 36.50 90 TRP A N 1
ATOM 722 C CA . TRP A 1 90 ? -3.383 16.916 6.761 1.00 36.50 90 TRP A CA 1
ATOM 723 C C . TRP A 1 90 ? -3.839 18.384 6.760 1.00 36.50 90 TRP A C 1
ATOM 725 O O . TRP A 1 90 ? -3.039 19.312 6.820 1.00 36.50 90 TRP A O 1
ATOM 735 N N . ALA A 1 91 ? -5.156 18.589 6.769 1.00 29.22 91 ALA A N 1
ATOM 736 C CA . ALA A 1 91 ? -5.795 19.863 7.121 1.00 29.22 91 ALA A CA 1
ATOM 737 C C . ALA A 1 91 ? -6.065 19.974 8.639 1.00 29.22 91 ALA A C 1
ATOM 739 O O . ALA A 1 91 ? -7.051 20.570 9.062 1.00 29.22 91 ALA A O 1
ATOM 740 N N . GLY A 1 92 ? -5.213 19.355 9.462 1.00 28.42 92 GLY A N 1
ATOM 741 C CA . GLY A 1 92 ? -5.392 19.231 10.910 1.00 28.42 92 GLY A CA 1
ATOM 742 C C . GLY A 1 92 ? -4.320 19.946 11.724 1.00 28.42 92 GLY A C 1
ATOM 743 O O . GLY A 1 92 ? -3.947 19.432 12.763 1.00 28.42 92 GLY A O 1
ATOM 744 N N . GLY A 1 93 ? -3.783 21.076 11.244 1.00 26.20 93 GLY A N 1
ATOM 745 C CA . GLY A 1 93 ? -2.813 21.907 11.971 1.00 26.20 93 GLY A CA 1
ATOM 746 C C . GLY A 1 93 ? -1.453 21.237 12.225 1.00 26.20 93 GLY A C 1
ATOM 747 O O . GLY A 1 93 ? -1.352 20.086 12.637 1.00 26.20 93 GLY A O 1
ATOM 748 N N . ASN A 1 94 ? -0.354 21.957 12.010 1.00 31.06 94 ASN A N 1
ATOM 749 C CA . ASN A 1 94 ? 0.913 21.528 12.602 1.00 31.06 94 ASN A CA 1
ATOM 750 C C . ASN A 1 94 ? 0.716 21.444 14.127 1.00 31.06 94 ASN A C 1
ATOM 752 O O . ASN A 1 94 ? 0.259 22.438 14.699 1.00 31.06 94 ASN A O 1
ATOM 756 N N . PRO A 1 95 ? 1.085 20.341 14.810 1.00 33.50 95 PRO A N 1
ATOM 757 C CA . PRO A 1 95 ? 1.433 20.464 16.212 1.00 33.50 95 PRO A CA 1
ATOM 758 C C . PRO A 1 95 ? 2.595 21.450 16.232 1.00 33.50 95 PRO A C 1
ATOM 760 O O . PRO A 1 95 ? 3.635 21.180 15.635 1.00 33.50 95 PRO A O 1
ATOM 763 N N . SER A 1 96 ? 2.304 22.632 16.766 1.00 31.45 96 SER A N 1
ATOM 764 C CA . SER A 1 96 ? 3.167 23.780 17.014 1.00 31.45 96 SER A CA 1
ATOM 765 C C . SER A 1 96 ? 4.587 23.600 16.489 1.00 31.45 96 SER A C 1
ATOM 767 O O . SER A 1 96 ? 5.403 22.889 17.074 1.00 31.45 96 SER A O 1
ATOM 769 N N . GLY A 1 97 ? 4.876 24.262 15.369 1.00 32.09 97 GLY A N 1
ATOM 770 C CA . GLY A 1 97 ? 6.249 24.521 14.986 1.00 32.09 97 GLY A CA 1
ATOM 771 C C . GLY A 1 97 ? 6.900 25.341 16.088 1.00 32.09 97 GLY A C 1
ATOM 772 O O . GLY A 1 97 ? 6.684 26.542 16.159 1.00 32.09 97 GLY A O 1
ATOM 773 N N . ASP A 1 98 ? 7.674 24.677 16.932 1.00 26.09 98 ASP A N 1
ATOM 774 C CA . ASP A 1 98 ? 8.730 25.311 17.699 1.00 26.09 98 ASP A CA 1
ATOM 775 C C . ASP A 1 98 ? 9.867 24.310 17.883 1.00 26.09 98 ASP A C 1
ATOM 777 O O . ASP A 1 98 ? 9.823 23.425 18.729 1.00 26.09 98 ASP A O 1
ATOM 781 N N . GLY A 1 99 ? 10.884 24.465 17.031 1.00 28.17 99 GLY A N 1
ATOM 782 C CA . GLY A 1 99 ? 12.235 23.955 17.236 1.00 28.17 99 GLY A CA 1
ATOM 783 C C . GLY A 1 99 ? 12.406 22.434 17.226 1.00 28.17 99 GLY A C 1
ATOM 784 O O . GLY A 1 99 ? 11.725 21.675 17.906 1.00 28.17 99 GLY A O 1
ATOM 785 N N . GLY A 1 100 ? 13.444 21.967 16.536 1.00 34.25 100 GLY A N 1
ATOM 786 C CA . GLY A 1 100 ? 13.949 20.591 16.619 1.00 34.25 100 GLY A CA 1
ATOM 787 C C . GLY A 1 100 ? 14.495 20.178 17.998 1.00 34.25 100 GLY A C 1
ATOM 788 O O . GLY A 1 100 ? 15.452 19.420 18.047 1.00 34.25 100 GLY A O 1
ATOM 789 N N . ASN A 1 101 ? 13.914 20.657 19.103 1.00 32.44 101 ASN A N 1
ATOM 790 C CA . ASN A 1 101 ? 14.336 20.391 20.477 1.00 32.44 101 ASN A CA 1
ATOM 791 C C . ASN A 1 101 ? 13.226 19.862 21.407 1.00 32.44 101 ASN A C 1
ATOM 793 O O . ASN A 1 101 ? 13.555 19.423 22.504 1.00 32.44 101 ASN A O 1
ATOM 797 N N . GLU A 1 102 ? 11.948 19.815 21.004 1.00 32.44 102 GLU A N 1
ATOM 798 C CA . GLU A 1 102 ? 10.913 19.099 21.787 1.00 32.44 102 GLU A CA 1
ATOM 799 C C . GLU A 1 102 ? 10.670 17.652 21.322 1.00 32.44 102 GLU A C 1
ATOM 801 O O . GLU A 1 102 ? 10.074 16.860 22.050 1.00 32.44 102 GLU A O 1
ATOM 806 N N . MET A 1 103 ? 11.205 17.252 20.160 1.00 40.09 103 MET A N 1
ATOM 807 C CA . MET A 1 103 ? 11.094 15.873 19.651 1.00 40.09 103 MET A CA 1
ATOM 808 C C . MET A 1 103 ? 11.899 14.840 20.466 1.00 40.09 103 MET A C 1
ATOM 810 O O . MET A 1 103 ? 11.710 13.645 20.265 1.00 40.09 103 MET A O 1
ATOM 814 N N . MET A 1 104 ? 12.758 15.287 21.393 1.00 36.72 104 MET A N 1
ATOM 815 C CA . MET A 1 104 ? 13.555 14.443 22.297 1.00 36.72 104 MET A CA 1
ATOM 816 C C . MET A 1 104 ? 13.111 14.509 23.768 1.00 36.72 104 MET A C 1
ATOM 818 O O . MET A 1 104 ? 13.885 14.173 24.663 1.00 36.72 104 MET A O 1
ATOM 822 N N . ARG A 1 105 ? 11.874 14.922 24.075 1.00 36.84 105 ARG A N 1
ATOM 823 C CA . ARG A 1 105 ? 11.309 14.580 25.389 1.00 36.84 105 ARG A CA 1
ATOM 824 C C . ARG A 1 105 ? 10.778 13.154 25.340 1.00 36.84 105 ARG A C 1
ATOM 826 O O . ARG A 1 105 ? 9.609 12.923 25.039 1.00 36.84 105 ARG A O 1
ATOM 833 N N . GLU A 1 106 ? 11.661 12.203 25.639 1.00 33.31 106 GLU A N 1
ATOM 834 C CA . GLU A 1 106 ? 11.261 10.881 26.120 1.00 33.31 106 GLU A CA 1
ATOM 835 C C . GLU A 1 106 ? 10.192 11.062 27.215 1.00 33.31 106 GLU A C 1
ATOM 837 O O . GLU A 1 106 ? 10.434 11.733 28.220 1.00 33.31 106 GLU A O 1
ATOM 842 N N . GLY A 1 107 ? 8.992 10.517 26.997 1.00 38.09 107 GLY A N 1
ATOM 843 C CA . GLY A 1 107 ? 7.943 10.456 28.022 1.00 38.09 107 GLY A CA 1
ATOM 844 C C . GLY A 1 107 ? 6.771 11.437 27.905 1.00 38.09 107 GLY A C 1
ATOM 845 O O . GLY A 1 107 ? 5.965 11.498 28.831 1.00 38.09 107 GLY A O 1
ATOM 846 N N . ALA A 1 108 ? 6.607 12.182 26.807 1.00 43.50 108 ALA A N 1
ATOM 847 C CA . ALA A 1 108 ? 5.299 12.777 26.519 1.00 43.50 108 ALA A CA 1
ATOM 848 C C . ALA A 1 108 ? 4.377 11.686 25.947 1.00 43.50 108 ALA A C 1
ATOM 850 O O . ALA A 1 108 ? 4.428 11.416 24.746 1.00 43.50 108 ALA A O 1
ATOM 851 N N . ASP A 1 109 ? 3.575 11.044 26.803 1.00 51.12 109 ASP A N 1
ATOM 852 C CA . ASP A 1 109 ? 2.485 10.139 26.409 1.00 51.12 109 ASP A CA 1
ATOM 853 C C . ASP A 1 109 ? 1.513 10.898 25.492 1.00 51.12 109 ASP A C 1
ATOM 855 O O . ASP A 1 109 ? 0.547 11.516 25.946 1.00 51.12 109 ASP A O 1
ATOM 859 N N . LYS A 1 110 ? 1.788 10.918 24.184 1.00 62.56 110 LYS A N 1
ATOM 860 C CA . LYS A 1 110 ? 0.872 11.523 23.222 1.00 62.56 110 LYS A CA 1
ATOM 861 C C . LYS A 1 110 ? -0.371 10.653 23.152 1.00 62.56 110 LYS A C 1
ATOM 863 O O . LYS A 1 110 ? -0.286 9.443 22.954 1.00 62.56 110 LYS A O 1
ATOM 868 N N . PHE A 1 111 ? -1.523 11.287 23.334 1.00 64.75 111 PHE A N 1
ATOM 869 C CA . PHE A 1 111 ? -2.807 10.611 23.290 1.00 64.75 111 PHE A CA 1
ATOM 870 C C . PHE A 1 111 ? -3.003 9.907 21.935 1.00 64.75 111 PHE A C 1
ATOM 872 O O . PHE A 1 111 ? -2.920 10.534 20.880 1.00 64.75 111 PHE A O 1
ATOM 879 N N . CYS A 1 112 ? -3.262 8.599 21.971 1.00 70.38 112 CYS A N 1
ATOM 880 C CA . CYS A 1 112 ? -3.611 7.789 20.808 1.00 70.38 112 CYS A CA 1
ATOM 881 C C . CYS A 1 112 ? -5.023 7.225 21.027 1.00 70.38 112 CYS A C 1
ATOM 883 O O . CYS A 1 112 ? -5.200 6.500 22.008 1.00 70.38 112 CYS A O 1
ATOM 885 N N . PRO A 1 113 ? -6.005 7.544 20.163 1.00 69.31 113 PRO A N 1
ATOM 886 C CA . PRO A 1 113 ? -7.377 7.051 20.293 1.00 69.31 113 PRO A CA 1
ATOM 887 C C . PRO A 1 113 ? -7.493 5.517 20.275 1.00 69.31 113 PRO A C 1
ATOM 889 O O . PRO A 1 113 ? -8.164 4.960 21.137 1.00 69.31 113 PRO A O 1
ATOM 892 N N . ASP A 1 114 ? -6.776 4.828 19.375 1.00 77.19 114 ASP A N 1
ATOM 893 C CA . ASP A 1 114 ? -6.688 3.358 19.335 1.00 77.19 114 ASP A CA 1
ATOM 894 C C . ASP A 1 114 ? -5.252 2.912 19.676 1.00 77.19 114 ASP A C 1
ATOM 896 O O . ASP A 1 114 ? -4.442 2.604 18.789 1.00 77.19 114 ASP A O 1
ATOM 900 N N . PRO A 1 115 ? -4.878 2.887 20.969 1.00 77.88 115 PRO A N 1
ATOM 901 C CA . PRO A 1 115 ? -3.524 2.525 21.384 1.00 77.88 115 PRO A CA 1
ATOM 902 C C . PRO A 1 115 ? -3.199 1.053 21.094 1.00 77.88 115 PRO A C 1
ATOM 904 O O . PRO A 1 115 ? -2.028 0.695 21.001 1.00 77.88 115 PRO A O 1
ATOM 907 N N . HIS A 1 116 ? -4.221 0.208 20.928 1.00 84.69 116 HIS A N 1
ATOM 908 C CA . HIS A 1 116 ? -4.073 -1.225 20.675 1.00 84.69 116 HIS A CA 1
ATOM 909 C C . HIS A 1 116 ? -4.125 -1.587 19.187 1.00 84.69 116 HIS A C 1
ATOM 911 O O . HIS A 1 116 ? -4.067 -2.773 18.862 1.00 84.69 116 HIS A O 1
ATOM 917 N N . ARG A 1 117 ? -4.236 -0.597 18.288 1.00 87.44 117 ARG A N 1
ATOM 918 C CA . ARG A 1 117 ? -4.270 -0.812 16.834 1.00 87.44 117 ARG A CA 1
ATOM 919 C C . ARG A 1 117 ? -5.380 -1.778 16.409 1.00 87.44 117 ARG A C 1
ATOM 921 O O . ARG A 1 117 ? -5.200 -2.553 15.473 1.00 87.44 117 ARG A O 1
ATOM 928 N N . ILE A 1 118 ? -6.521 -1.760 17.095 1.00 91.19 118 ILE A N 1
ATOM 929 C CA . ILE A 1 118 ? -7.649 -2.667 16.869 1.00 91.19 118 ILE A CA 1
ATOM 930 C C . ILE A 1 118 ? -8.115 -2.601 15.417 1.00 91.19 118 ILE A C 1
ATOM 932 O O . ILE A 1 118 ? -8.246 -3.645 14.776 1.00 91.19 118 ILE A O 1
ATOM 936 N N . VAL A 1 119 ? -8.349 -1.395 14.887 1.00 91.88 119 VAL A N 1
ATOM 937 C CA . VAL A 1 119 ? -8.855 -1.230 13.513 1.00 91.88 119 VAL A CA 1
ATOM 938 C C . VAL A 1 119 ? -7.801 -1.680 12.502 1.00 91.88 119 VAL A C 1
ATOM 940 O O . VAL A 1 119 ? -8.103 -2.451 11.593 1.00 91.88 119 VAL A O 1
ATOM 943 N N . GLU A 1 120 ? -6.555 -1.250 12.700 1.00 93.00 120 GLU A N 1
ATOM 944 C CA . GLU A 1 120 ? -5.403 -1.594 11.858 1.00 93.00 120 GLU A CA 1
ATOM 945 C C . GLU A 1 120 ? -5.208 -3.114 11.772 1.00 93.00 120 GLU A C 1
ATOM 947 O O . GLU A 1 120 ? -5.202 -3.676 10.676 1.00 93.00 120 GLU A O 1
ATOM 952 N N . MET A 1 121 ? -5.177 -3.806 12.913 1.00 94.12 121 MET A N 1
ATOM 953 C CA . MET A 1 121 ? -5.005 -5.259 12.972 1.00 94.12 121 MET A CA 1
ATOM 954 C C . MET A 1 121 ? -6.217 -6.021 12.428 1.00 94.12 121 MET A C 1
ATOM 956 O O . MET A 1 121 ? -6.048 -7.002 11.702 1.00 94.12 121 MET A O 1
ATOM 960 N N . ALA A 1 122 ? -7.442 -5.574 12.730 1.00 94.56 122 ALA A N 1
ATOM 961 C CA . ALA A 1 122 ? -8.653 -6.225 12.236 1.00 94.56 122 ALA A CA 1
ATOM 962 C C . ALA A 1 122 ? -8.732 -6.187 10.705 1.00 94.56 122 ALA A C 1
ATOM 964 O O . ALA A 1 122 ? -9.104 -7.188 10.089 1.00 94.56 122 ALA A O 1
ATOM 965 N N . VAL A 1 123 ? -8.368 -5.061 10.083 1.00 94.88 123 VAL A N 1
ATOM 966 C CA . VAL A 1 123 ? -8.350 -4.920 8.620 1.00 94.88 123 VAL A CA 1
ATOM 967 C C . VAL A 1 123 ? -7.157 -5.667 8.018 1.00 94.88 123 VAL A C 1
ATOM 969 O O . VAL A 1 123 ? -7.331 -6.366 7.015 1.00 94.88 123 VAL A O 1
ATOM 972 N N . ALA A 1 124 ? -5.983 -5.621 8.662 1.00 95.62 124 ALA A N 1
ATOM 973 C CA . ALA A 1 124 ? -4.798 -6.364 8.234 1.00 95.62 124 ALA A CA 1
ATOM 974 C C . ALA A 1 124 ? -5.054 -7.877 8.120 1.00 95.62 124 ALA A C 1
ATOM 976 O O . ALA A 1 124 ? -4.472 -8.521 7.259 1.00 95.62 124 ALA A O 1
ATOM 977 N N . GLU A 1 125 ? -5.966 -8.464 8.905 1.00 96.00 125 GLU A N 1
ATOM 978 C CA . GLU A 1 125 ? -6.317 -9.894 8.826 1.00 96.00 125 GLU A CA 1
ATOM 979 C C . GLU A 1 125 ? -6.871 -10.368 7.475 1.00 96.00 125 GLU A C 1
ATOM 981 O O . GLU A 1 125 ? -6.831 -11.573 7.213 1.00 96.00 125 GLU A O 1
ATOM 986 N N . ARG A 1 126 ? -7.394 -9.464 6.637 1.00 95.75 126 ARG A N 1
ATOM 987 C CA . ARG A 1 126 ? -8.060 -9.806 5.366 1.00 95.75 126 ARG A CA 1
ATOM 988 C C . ARG A 1 126 ? -7.373 -9.217 4.137 1.00 95.75 126 ARG A C 1
ATOM 990 O O . ARG A 1 126 ? -7.942 -9.247 3.051 1.00 95.75 126 ARG A O 1
ATOM 997 N N . VAL A 1 127 ? -6.146 -8.709 4.271 1.00 97.25 127 VAL A N 1
ATOM 998 C CA . VAL A 1 127 ? -5.401 -8.090 3.157 1.00 97.25 127 VAL A CA 1
ATOM 999 C C . VAL A 1 127 ? -5.269 -9.013 1.944 1.00 97.25 127 VAL A C 1
ATOM 1001 O O . VAL A 1 127 ? -5.350 -8.530 0.818 1.00 97.25 127 VAL A O 1
ATOM 1004 N N . ALA A 1 128 ? -5.160 -10.329 2.143 1.00 97.44 128 ALA A N 1
ATOM 1005 C CA . ALA A 1 128 ? -5.142 -11.281 1.035 1.00 97.44 128 ALA A CA 1
ATOM 1006 C C . ALA A 1 128 ? -6.410 -11.190 0.161 1.00 97.44 128 ALA A C 1
ATOM 1008 O O . ALA A 1 128 ? -6.309 -11.202 -1.064 1.00 97.44 128 ALA A O 1
ATOM 1009 N N . ASP A 1 129 ? -7.589 -11.024 0.773 1.00 95.88 129 ASP A N 1
ATOM 1010 C CA . ASP A 1 129 ? -8.853 -10.865 0.048 1.00 95.88 129 ASP A CA 1
ATOM 1011 C C . ASP A 1 129 ? -8.914 -9.524 -0.696 1.00 95.88 129 ASP A C 1
ATOM 1013 O O . ASP A 1 129 ? -9.402 -9.471 -1.823 1.00 95.88 129 ASP A O 1
ATOM 1017 N N . LEU A 1 130 ? -8.399 -8.446 -0.085 1.00 96.00 130 LEU A N 1
ATOM 1018 C CA . LEU A 1 130 ? -8.336 -7.116 -0.705 1.00 96.00 130 LEU A CA 1
ATOM 1019 C C . LEU A 1 130 ? -7.470 -7.160 -1.968 1.00 96.00 130 LEU A C 1
ATOM 1021 O O . LEU A 1 130 ? -7.903 -6.712 -3.027 1.00 96.00 130 LEU A O 1
ATOM 1025 N N . VAL A 1 131 ? -6.266 -7.733 -1.861 1.00 96.88 131 VAL A N 1
ATOM 1026 C CA . VAL A 1 131 ? -5.335 -7.879 -2.987 1.00 96.88 131 VAL A CA 1
ATOM 1027 C C . VAL A 1 131 ? -5.943 -8.749 -4.082 1.00 96.88 131 VAL A C 1
ATOM 1029 O O . VAL A 1 131 ? -5.845 -8.395 -5.253 1.00 96.88 131 VAL A O 1
ATOM 1032 N N . GLN A 1 132 ? -6.613 -9.849 -3.724 1.00 95.50 132 GLN A N 1
ATOM 1033 C CA . GLN A 1 132 ? -7.257 -10.711 -4.712 1.00 95.50 132 GLN A CA 1
ATOM 1034 C C . GLN A 1 132 ? -8.344 -9.968 -5.498 1.00 95.50 132 GLN A C 1
ATOM 1036 O O . GLN A 1 132 ? -8.377 -10.076 -6.716 1.00 95.50 132 GLN A O 1
ATOM 1041 N N . ILE A 1 133 ? -9.185 -9.168 -4.832 1.00 93.56 133 ILE A N 1
ATOM 1042 C CA . ILE A 1 133 ? -10.209 -8.356 -5.508 1.00 93.56 133 ILE A CA 1
ATOM 1043 C C . ILE A 1 133 ? -9.566 -7.331 -6.450 1.00 93.56 133 ILE A C 1
ATOM 1045 O O . ILE A 1 133 ? -10.014 -7.188 -7.583 1.00 93.56 133 ILE A O 1
ATOM 1049 N N . VAL A 1 134 ? -8.512 -6.638 -6.003 1.00 94.25 134 VAL A N 1
ATOM 1050 C CA . VAL A 1 134 ? -7.778 -5.672 -6.841 1.00 94.25 134 VAL A CA 1
ATOM 1051 C C . VAL A 1 134 ? -7.222 -6.353 -8.091 1.00 94.25 134 VAL A C 1
ATOM 1053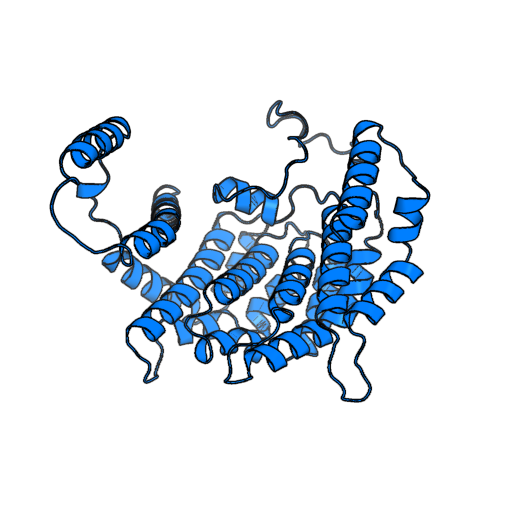 O O . VAL A 1 134 ? -7.338 -5.807 -9.186 1.00 94.25 134 VAL A O 1
ATOM 1056 N N . ILE A 1 135 ? -6.635 -7.544 -7.935 1.00 94.38 135 ILE A N 1
ATOM 1057 C CA . ILE A 1 135 ? -6.141 -8.338 -9.061 1.00 94.38 135 ILE A CA 1
ATOM 1058 C C . ILE A 1 135 ? -7.293 -8.686 -10.003 1.00 94.38 135 ILE A C 1
ATOM 1060 O O . ILE A 1 135 ? -7.184 -8.422 -11.196 1.00 94.38 135 ILE A O 1
ATOM 1064 N N . ASP A 1 136 ? -8.382 -9.247 -9.477 1.00 91.44 136 ASP A N 1
ATOM 1065 C CA . ASP A 1 136 ? -9.522 -9.695 -10.277 1.00 91.44 136 ASP A CA 1
ATOM 1066 C C . ASP A 1 136 ? -10.134 -8.540 -11.090 1.00 91.44 136 ASP A C 1
ATOM 1068 O O . ASP A 1 136 ? -10.458 -8.734 -12.258 1.00 91.44 136 ASP A O 1
ATOM 1072 N N . GLU A 1 137 ? -10.257 -7.339 -10.512 1.00 89.81 137 GLU A N 1
ATOM 1073 C CA . GLU A 1 137 ? -10.798 -6.162 -11.209 1.00 89.81 137 GLU A CA 1
ATOM 1074 C C . GLU A 1 137 ? -9.850 -5.609 -12.280 1.00 89.81 137 GLU A C 1
ATOM 1076 O O . GLU A 1 137 ? -10.290 -5.309 -13.387 1.00 89.81 137 GLU A O 1
ATOM 1081 N N . LEU A 1 138 ? -8.552 -5.494 -11.985 1.00 89.88 138 LEU A N 1
ATOM 1082 C CA . LEU A 1 138 ? -7.567 -4.944 -12.928 1.00 89.88 138 LEU A CA 1
ATOM 1083 C C . LEU A 1 138 ? -7.186 -5.922 -14.054 1.00 89.88 138 LEU A C 1
ATOM 1085 O O . LEU A 1 138 ? -6.552 -5.521 -15.035 1.00 89.88 138 LEU A O 1
ATOM 1089 N N . GLU A 1 139 ? -7.532 -7.205 -13.916 1.00 88.81 139 GLU A N 1
ATOM 1090 C CA . GLU A 1 139 ? -7.334 -8.216 -14.955 1.00 88.81 139 GLU A CA 1
ATOM 1091 C C . GLU A 1 139 ? -8.393 -8.220 -16.052 1.00 88.81 139 GLU A C 1
ATOM 1093 O O . GLU A 1 139 ? -8.129 -8.786 -17.117 1.00 88.81 139 GLU A O 1
ATOM 1098 N N . VAL A 1 140 ? -9.564 -7.635 -15.805 1.00 83.69 140 VAL A N 1
ATOM 1099 C CA . VAL A 1 140 ? -10.610 -7.521 -16.822 1.00 83.69 140 VAL A CA 1
ATOM 1100 C C . VAL A 1 140 ? -10.105 -6.589 -17.931 1.00 83.69 140 VAL A C 1
ATOM 1102 O O . VAL A 1 140 ? -9.565 -5.523 -17.655 1.00 83.69 140 VAL A O 1
ATOM 1105 N N . GLU A 1 141 ? -10.202 -7.028 -19.192 1.00 62.50 141 GLU A N 1
ATOM 1106 C CA . GLU A 1 141 ? -9.660 -6.288 -20.350 1.00 62.50 141 GLU A CA 1
ATOM 1107 C C . GLU A 1 141 ? -10.441 -5.003 -20.666 1.00 62.50 141 GLU A C 1
ATOM 1109 O O . GLU A 1 141 ? -9.898 -4.095 -21.295 1.00 62.50 141 GLU A O 1
ATOM 1114 N N . ASP A 1 142 ? -11.695 -4.925 -20.220 1.00 66.12 142 ASP A N 1
ATOM 1115 C CA . ASP A 1 142 ? -12.497 -3.707 -20.274 1.00 66.12 142 ASP A CA 1
ATOM 1116 C C . ASP A 1 142 ? -12.136 -2.798 -19.093 1.00 66.12 142 ASP A C 1
ATOM 1118 O O . ASP A 1 142 ? -11.925 -3.291 -17.982 1.00 66.12 142 ASP A O 1
ATOM 1122 N N . ASP A 1 143 ? -12.099 -1.478 -19.325 1.00 63.81 143 ASP A N 1
ATOM 1123 C CA . ASP A 1 143 ? -11.887 -0.496 -18.256 1.00 63.81 143 ASP A CA 1
ATOM 1124 C C . ASP A 1 143 ? -12.823 -0.830 -17.078 1.00 63.81 143 ASP A C 1
ATOM 1126 O O . ASP A 1 143 ? -14.036 -0.983 -17.291 1.00 63.81 143 ASP A O 1
ATOM 1130 N N . PRO A 1 144 ? -12.292 -0.983 -15.849 1.00 64.50 144 PRO A N 1
ATOM 1131 C CA . PRO A 1 144 ? -13.092 -1.384 -14.712 1.00 64.50 144 PRO A CA 1
ATOM 1132 C C . PRO A 1 144 ? -14.202 -0.351 -14.534 1.00 64.50 144 PRO A C 1
ATOM 1134 O O . PRO A 1 144 ? -13.951 0.831 -14.304 1.00 64.50 144 PRO A O 1
ATOM 1137 N N . VAL A 1 145 ? -15.445 -0.814 -14.687 1.00 63.66 145 VAL A N 1
ATOM 1138 C CA . VAL A 1 145 ? -16.647 0.036 -14.629 1.00 63.66 145 VAL A CA 1
ATOM 1139 C C . VAL A 1 145 ? -16.758 0.728 -13.267 1.00 63.66 145 VAL A C 1
ATOM 1141 O O . VAL A 1 145 ? -17.305 1.824 -13.165 1.00 63.66 145 VAL A O 1
ATOM 1144 N N . ASP A 1 146 ? -16.201 0.094 -12.236 1.00 67.88 146 ASP A N 1
ATOM 1145 C CA . ASP A 1 146 ? -16.196 0.561 -10.863 1.00 67.88 146 ASP A CA 1
ATOM 1146 C C . ASP A 1 146 ? -14.758 0.752 -10.352 1.00 67.88 146 ASP A C 1
ATOM 1148 O O . ASP A 1 146 ? -13.882 -0.088 -10.539 1.00 67.88 146 ASP A O 1
ATOM 1152 N N . GLU A 1 147 ? -14.513 1.849 -9.637 1.00 83.31 147 GLU A N 1
ATOM 1153 C CA . GLU A 1 147 ? -13.199 2.197 -9.074 1.00 83.31 147 GLU A CA 1
ATOM 1154 C C . GLU A 1 147 ? -12.925 1.487 -7.729 1.00 83.31 147 GLU A C 1
ATOM 1156 O O . GLU A 1 147 ? -12.296 2.050 -6.831 1.00 83.31 147 GLU A O 1
ATOM 1161 N N . THR A 1 148 ? -13.429 0.267 -7.516 1.00 90.81 148 THR A N 1
ATOM 1162 C CA . THR A 1 148 ? -13.321 -0.393 -6.201 1.00 90.81 148 THR A CA 1
ATOM 1163 C C . THR A 1 148 ? -11.871 -0.709 -5.846 1.00 90.81 148 THR A C 1
ATOM 1165 O O . THR A 1 148 ? -11.445 -0.432 -4.719 1.00 90.81 148 THR A O 1
ATOM 1168 N N . TRP A 1 149 ? -11.089 -1.202 -6.812 1.00 92.69 149 TRP A N 1
ATOM 1169 C CA . TRP A 1 149 ? -9.654 -1.440 -6.670 1.00 92.69 149 TRP A CA 1
ATOM 1170 C C . TRP A 1 149 ? -8.915 -0.221 -6.100 1.00 92.69 149 TRP A C 1
ATOM 1172 O O . TRP A 1 149 ? -8.037 -0.375 -5.253 1.00 92.69 149 TRP A O 1
ATOM 1182 N N . PHE A 1 150 ? -9.301 0.996 -6.502 1.00 92.69 150 PHE A N 1
ATOM 1183 C CA . PHE A 1 150 ? -8.666 2.238 -6.064 1.00 92.69 150 PHE A CA 1
ATOM 1184 C C . PHE A 1 150 ? -8.867 2.460 -4.561 1.00 92.69 150 PHE A C 1
ATOM 1186 O O . PHE A 1 150 ? -7.917 2.773 -3.841 1.00 92.69 150 PHE A O 1
ATOM 1193 N N . TYR A 1 151 ? -10.084 2.245 -4.055 1.00 93.88 151 TYR A N 1
ATOM 1194 C CA . TYR A 1 151 ? -10.379 2.372 -2.625 1.00 93.88 151 TYR A CA 1
ATOM 1195 C C . TYR A 1 151 ? -9.700 1.279 -1.793 1.00 93.88 151 TYR A C 1
ATOM 1197 O O . TYR A 1 151 ? -9.178 1.569 -0.716 1.00 93.88 151 TYR A O 1
ATOM 1205 N N . LEU A 1 152 ? -9.648 0.046 -2.301 1.00 95.94 152 LEU A N 1
ATOM 1206 C CA . LEU A 1 152 ? -8.968 -1.066 -1.631 1.00 95.94 152 LEU A CA 1
ATOM 1207 C C . LEU A 1 152 ? -7.450 -0.851 -1.568 1.00 95.94 152 LEU A C 1
ATOM 1209 O O . LEU A 1 152 ? -6.847 -1.052 -0.514 1.00 95.94 152 LEU A O 1
ATOM 1213 N N . MET A 1 153 ? -6.843 -0.362 -2.653 1.00 95.69 153 MET A N 1
ATOM 1214 C CA . MET A 1 153 ? -5.429 0.020 -2.671 1.00 95.69 153 MET A CA 1
ATOM 1215 C C . MET A 1 153 ? -5.135 1.159 -1.691 1.00 95.69 153 MET A C 1
ATOM 1217 O O . MET A 1 153 ? -4.101 1.136 -1.032 1.00 95.69 153 MET A O 1
ATOM 1221 N N . ARG A 1 154 ? -6.046 2.127 -1.521 1.00 94.12 154 ARG A N 1
ATOM 1222 C CA . ARG A 1 154 ? -5.890 3.176 -0.497 1.00 94.12 154 ARG A CA 1
ATOM 1223 C C . ARG A 1 154 ? -5.916 2.621 0.925 1.00 94.12 154 ARG A C 1
ATOM 1225 O O . ARG A 1 154 ? -5.101 3.048 1.732 1.00 94.12 154 ARG A O 1
ATOM 1232 N N . VAL A 1 155 ? -6.790 1.659 1.228 1.00 95.38 155 VAL A N 1
ATOM 1233 C CA . VAL A 1 155 ? -6.769 0.970 2.532 1.00 95.38 155 VAL A CA 1
ATOM 1234 C C . VAL A 1 155 ? -5.430 0.260 2.738 1.00 95.38 155 VAL A C 1
ATOM 1236 O O . VAL A 1 155 ? -4.827 0.402 3.797 1.00 95.38 155 VAL A O 1
ATOM 1239 N N . LEU A 1 156 ? -4.934 -0.454 1.722 1.00 95.81 156 LEU A N 1
ATOM 1240 C CA . LEU A 1 156 ? -3.638 -1.132 1.793 1.00 95.81 156 LEU A CA 1
ATOM 1241 C C . LEU A 1 156 ? -2.485 -0.149 2.044 1.00 95.81 156 LEU A C 1
ATOM 1243 O O . LEU A 1 156 ? -1.612 -0.430 2.859 1.00 95.81 156 LEU A O 1
ATOM 1247 N N . LEU A 1 157 ? -2.507 1.019 1.399 1.00 92.81 157 LEU A N 1
ATOM 1248 C CA . LEU A 1 157 ? -1.520 2.073 1.628 1.00 92.81 157 LEU A CA 1
ATOM 1249 C C . LEU A 1 157 ? -1.530 2.590 3.066 1.00 92.81 157 LEU A C 1
ATOM 1251 O O . LEU A 1 157 ? -0.457 2.721 3.644 1.00 92.81 157 LEU A O 1
ATOM 1255 N N . GLU A 1 158 ? -2.701 2.841 3.655 1.00 91.00 158 GLU A N 1
ATOM 1256 C CA . GLU A 1 158 ? -2.786 3.264 5.061 1.00 91.00 158 GLU A CA 1
ATOM 1257 C C . GLU A 1 158 ? -2.265 2.178 6.018 1.00 91.00 158 GLU A C 1
ATOM 1259 O O . GLU A 1 158 ? -1.650 2.502 7.027 1.00 91.00 158 GLU A O 1
ATOM 1264 N N . LEU A 1 159 ? -2.448 0.890 5.695 1.00 93.94 159 LEU A N 1
ATOM 1265 C CA . LEU A 1 159 ? -1.875 -0.207 6.487 1.00 93.94 159 LEU A CA 1
ATOM 1266 C C . LEU A 1 159 ? -0.351 -0.313 6.352 1.00 93.94 159 LEU A C 1
ATOM 1268 O O . LEU A 1 159 ? 0.306 -0.759 7.288 1.00 93.94 159 LEU A O 1
ATOM 1272 N N . CYS A 1 160 ? 0.215 0.061 5.201 1.00 93.06 160 CYS A N 1
ATOM 1273 C CA . CYS A 1 160 ? 1.665 0.128 5.004 1.00 93.06 160 CYS A CA 1
ATOM 1274 C C . CYS A 1 160 ? 2.285 1.402 5.599 1.00 93.06 160 CYS A C 1
ATOM 1276 O O . CYS A 1 160 ? 3.480 1.420 5.879 1.00 93.06 160 CYS A O 1
ATOM 1278 N N . ASP A 1 161 ? 1.499 2.463 5.793 1.00 89.50 161 ASP A N 1
ATOM 1279 C CA . ASP A 1 161 ? 1.927 3.733 6.387 1.00 89.50 161 ASP A CA 1
ATOM 1280 C C . ASP A 1 161 ? 1.952 3.676 7.926 1.00 89.50 161 ASP A C 1
ATOM 1282 O O . ASP A 1 161 ? 1.352 4.494 8.626 1.00 89.50 161 ASP A O 1
ATOM 1286 N N . THR A 1 162 ? 2.655 2.685 8.472 1.00 88.44 162 THR A N 1
ATOM 1287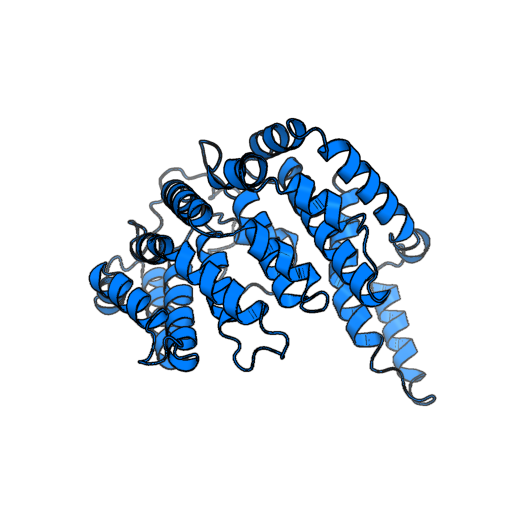 C CA . THR A 1 162 ? 2.744 2.435 9.914 1.00 88.44 162 THR A CA 1
ATOM 1288 C C . THR A 1 162 ? 4.175 2.110 10.335 1.00 88.44 162 THR A C 1
ATOM 1290 O O . THR A 1 162 ? 5.008 1.669 9.547 1.00 88.44 162 THR A O 1
ATOM 1293 N N . ASN A 1 163 ? 4.463 2.344 11.614 1.00 87.88 163 ASN A N 1
ATOM 1294 C CA . ASN A 1 163 ? 5.708 1.932 12.271 1.00 87.88 163 ASN A CA 1
ATOM 1295 C C . ASN A 1 163 ? 5.464 0.748 13.230 1.00 87.88 163 ASN A C 1
ATOM 1297 O O . ASN A 1 163 ? 6.312 0.424 14.056 1.00 87.88 163 ASN A O 1
ATOM 1301 N N . HIS A 1 164 ? 4.282 0.127 13.177 1.00 89.19 164 HIS A N 1
ATOM 1302 C CA . HIS A 1 164 ? 3.905 -0.969 14.064 1.00 89.19 164 HIS A CA 1
ATOM 1303 C C . HIS A 1 164 ? 4.402 -2.313 13.514 1.00 89.19 164 HIS A C 1
ATOM 1305 O O . HIS A 1 164 ? 3.945 -2.791 12.471 1.00 89.19 164 HIS A O 1
ATOM 1311 N N . VAL A 1 165 ? 5.350 -2.935 14.221 1.00 91.38 165 VAL A N 1
ATOM 1312 C CA . VAL A 1 165 ? 6.013 -4.174 13.780 1.00 91.38 165 VAL A CA 1
ATOM 1313 C C . VAL A 1 165 ? 5.020 -5.327 13.660 1.00 91.38 165 VAL A C 1
ATOM 1315 O O . VAL A 1 165 ? 5.084 -6.086 12.691 1.00 91.38 165 VAL A O 1
ATOM 1318 N N . GLU A 1 166 ? 4.074 -5.449 14.592 1.00 93.25 166 GLU A N 1
ATOM 1319 C CA . GLU A 1 166 ? 3.046 -6.488 14.561 1.00 93.25 166 GLU A CA 1
ATOM 1320 C C . GLU A 1 166 ? 2.134 -6.352 13.336 1.00 93.25 166 GLU A C 1
ATOM 1322 O O . GLU A 1 166 ? 1.780 -7.367 12.730 1.00 93.25 166 GLU A O 1
ATOM 1327 N N . THR A 1 167 ? 1.813 -5.122 12.914 1.00 93.56 167 THR A N 1
ATOM 1328 C CA . THR A 1 167 ? 1.065 -4.895 11.667 1.00 93.56 167 THR A CA 1
ATOM 1329 C C . THR A 1 167 ? 1.876 -5.371 10.473 1.00 93.56 167 THR A C 1
ATOM 1331 O O . THR A 1 167 ? 1.356 -6.109 9.643 1.00 93.56 167 THR A O 1
ATOM 1334 N N . HIS A 1 168 ? 3.165 -5.036 10.393 1.00 95.50 168 HIS A N 1
ATOM 1335 C CA . HIS A 1 168 ? 4.020 -5.500 9.298 1.00 95.50 168 HIS A CA 1
ATOM 1336 C C . HIS A 1 168 ? 4.163 -7.020 9.263 1.00 95.50 168 HIS A C 1
ATOM 1338 O O . HIS A 1 168 ? 4.086 -7.610 8.188 1.00 95.50 168 HIS A O 1
ATOM 1344 N N . ALA A 1 169 ? 4.306 -7.671 10.418 1.00 96.94 169 ALA A N 1
ATOM 1345 C CA . ALA A 1 169 ? 4.306 -9.128 10.497 1.00 96.94 169 ALA A CA 1
ATOM 1346 C C . ALA A 1 169 ? 2.975 -9.709 9.992 1.00 96.94 169 ALA A C 1
ATOM 1348 O O . ALA A 1 169 ? 2.965 -10.681 9.234 1.00 96.94 169 ALA A O 1
ATOM 1349 N N . LYS A 1 170 ? 1.849 -9.077 10.350 1.00 97.62 170 LYS A N 1
ATOM 1350 C CA . LYS A 1 170 ? 0.525 -9.493 9.884 1.00 97.62 170 LYS A CA 1
ATOM 1351 C C . LYS A 1 170 ? 0.334 -9.284 8.383 1.00 97.62 170 LYS A C 1
ATOM 1353 O O . LYS A 1 170 ? -0.253 -10.144 7.730 1.00 97.62 170 LYS A O 1
ATOM 1358 N N . LEU A 1 171 ? 0.840 -8.182 7.831 1.00 97.69 171 LEU A N 1
ATOM 1359 C CA . LEU A 1 171 ? 0.829 -7.917 6.394 1.00 97.69 171 LEU A CA 1
ATOM 1360 C C . LEU A 1 171 ? 1.620 -8.980 5.637 1.00 97.69 171 LEU A C 1
ATOM 1362 O O . LEU A 1 171 ? 1.098 -9.527 4.673 1.00 97.69 171 LEU A O 1
ATOM 1366 N N . VAL A 1 172 ? 2.820 -9.338 6.105 1.00 98.00 172 VAL A N 1
ATOM 1367 C CA . VAL A 1 172 ? 3.625 -10.413 5.502 1.00 98.00 172 VAL A CA 1
ATOM 1368 C C . VAL A 1 172 ? 2.865 -11.741 5.499 1.00 98.00 172 VAL A C 1
ATOM 1370 O O . VAL A 1 172 ? 2.758 -12.367 4.448 1.00 98.00 172 VAL A O 1
ATOM 1373 N N . GLU A 1 173 ? 2.237 -12.121 6.619 1.00 98.19 173 GLU A N 1
ATOM 1374 C CA . GLU A 1 173 ? 1.403 -13.334 6.699 1.00 98.19 173 GLU A CA 1
ATOM 1375 C C . GLU A 1 173 ? 0.293 -13.351 5.630 1.00 98.19 173 GLU A C 1
ATOM 1377 O O . GLU A 1 173 ? -0.079 -14.409 5.127 1.00 98.19 173 GLU A O 1
ATOM 1382 N N . GLN A 1 174 ? -0.275 -12.193 5.284 1.00 98.25 174 GLN A N 1
ATOM 1383 C CA . GLN A 1 174 ? -1.307 -12.094 4.249 1.00 98.25 174 GLN A CA 1
ATOM 1384 C C . GLN A 1 174 ? -0.737 -12.013 2.837 1.00 98.25 174 GLN A C 1
ATOM 1386 O O . GLN A 1 174 ? -1.298 -12.621 1.930 1.00 98.25 174 GLN A O 1
ATOM 1391 N N . PHE A 1 175 ? 0.378 -11.312 2.647 1.00 97.75 175 PHE A N 1
ATOM 1392 C CA . PHE A 1 175 ? 1.085 -11.236 1.373 1.00 97.75 175 PHE A CA 1
ATOM 1393 C C . PHE A 1 175 ? 1.588 -12.602 0.904 1.00 97.75 175 PHE A C 1
ATOM 1395 O O . PHE A 1 175 ? 1.683 -12.841 -0.293 1.00 97.75 175 PHE A O 1
ATOM 1402 N N . GLU A 1 176 ? 1.879 -13.520 1.825 1.00 96.38 176 GLU A N 1
ATOM 1403 C CA . GLU A 1 176 ? 2.207 -14.913 1.503 1.00 96.38 176 GLU A CA 1
ATOM 1404 C C . GLU A 1 176 ? 0.987 -15.748 1.072 1.00 96.38 176 GLU A C 1
ATOM 1406 O O . GLU A 1 176 ? 1.148 -16.785 0.429 1.00 96.38 176 GLU A O 1
ATOM 1411 N N . LYS A 1 177 ? -0.237 -15.308 1.396 1.00 96.81 177 LYS A N 1
ATOM 1412 C CA . LYS A 1 177 ? -1.492 -15.982 1.014 1.00 96.81 177 LYS A CA 1
ATOM 1413 C C . LYS A 1 177 ? -2.069 -15.484 -0.311 1.00 96.81 177 LYS A C 1
ATOM 1415 O O . LYS A 1 177 ? -2.979 -16.125 -0.834 1.00 96.81 177 LYS A O 1
ATOM 1420 N N . CYS A 1 178 ? -1.588 -14.358 -0.837 1.00 95.19 178 CYS A N 1
ATOM 1421 C CA . CYS A 1 178 ? -2.041 -13.783 -2.101 1.00 95.19 178 CYS A CA 1
ATOM 1422 C C . CYS A 1 178 ? -0.901 -13.657 -3.120 1.00 95.19 178 CYS A 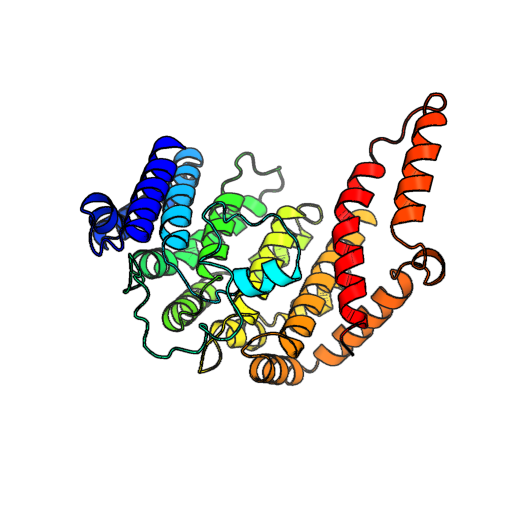C 1
ATOM 1424 O O . CYS A 1 178 ? 0.281 -13.769 -2.797 1.00 95.19 178 CYS A O 1
ATOM 1426 N N . ASP A 1 179 ? -1.253 -13.432 -4.386 1.00 95.62 179 ASP A N 1
ATOM 1427 C CA . ASP A 1 179 ? -0.269 -13.327 -5.462 1.00 95.62 179 ASP A CA 1
ATOM 1428 C C . ASP A 1 179 ? 0.241 -11.886 -5.619 1.00 95.62 179 ASP A C 1
ATOM 1430 O O . ASP A 1 179 ? -0.115 -11.153 -6.546 1.00 95.62 179 ASP A O 1
ATOM 1434 N N . MET A 1 180 ? 1.099 -11.461 -4.688 1.00 96.88 180 MET A N 1
ATOM 1435 C CA . MET A 1 180 ? 1.722 -10.134 -4.748 1.00 96.88 180 MET A CA 1
ATOM 1436 C C . MET A 1 180 ? 2.566 -9.942 -6.015 1.00 96.88 180 MET A C 1
ATOM 1438 O O . MET A 1 180 ? 2.602 -8.845 -6.568 1.00 96.88 180 MET A O 1
ATOM 1442 N N . LYS A 1 181 ? 3.207 -10.999 -6.533 1.00 95.75 181 LYS A N 1
ATOM 1443 C CA . LYS A 1 181 ? 3.953 -10.919 -7.802 1.00 95.75 181 LYS A CA 1
ATOM 1444 C C . LYS A 1 181 ? 3.018 -10.581 -8.954 1.00 95.75 181 LYS A C 1
ATOM 1446 O O . LYS A 1 181 ? 3.350 -9.727 -9.776 1.00 95.75 181 LYS A O 1
ATOM 1451 N N . LYS A 1 182 ? 1.836 -11.196 -8.983 1.00 95.94 182 LYS A N 1
ATOM 1452 C CA . LYS A 1 182 ? 0.801 -10.877 -9.959 1.00 95.94 182 LYS A CA 1
ATOM 1453 C C . LYS A 1 182 ? 0.317 -9.443 -9.819 1.00 95.94 182 LYS A C 1
ATOM 1455 O O . LYS A 1 182 ? 0.290 -8.768 -10.842 1.00 95.94 182 LYS A O 1
ATOM 1460 N N . LEU A 1 183 ? 0.048 -8.949 -8.605 1.00 96.56 183 LEU A N 1
ATOM 1461 C CA . LEU A 1 183 ? -0.317 -7.542 -8.372 1.00 96.56 183 LEU A CA 1
ATOM 1462 C C . LEU A 1 183 ? 0.701 -6.578 -9.008 1.00 96.56 183 LEU A C 1
ATOM 1464 O O . LEU A 1 183 ? 0.320 -5.712 -9.791 1.00 96.56 183 LEU A O 1
ATOM 1468 N N . PHE A 1 184 ? 1.997 -6.773 -8.746 1.00 95.94 184 PHE A N 1
ATOM 1469 C CA . PHE A 1 184 ? 3.056 -5.963 -9.364 1.00 95.94 184 PHE A CA 1
ATOM 1470 C C . PHE A 1 184 ? 3.167 -6.177 -10.881 1.00 95.94 184 PHE A C 1
ATOM 1472 O O . PHE A 1 184 ? 3.559 -5.265 -11.600 1.00 95.94 184 PHE A O 1
ATOM 1479 N N . SER A 1 185 ? 2.794 -7.350 -11.399 1.00 93.81 185 SER A N 1
ATOM 1480 C CA . SER A 1 185 ? 2.794 -7.625 -12.840 1.00 93.81 185 SER A CA 1
ATOM 1481 C C . SER A 1 185 ? 1.617 -6.996 -13.603 1.00 93.81 185 SER A C 1
ATOM 1483 O O . SER A 1 185 ? 1.661 -6.913 -14.830 1.00 93.81 185 SER A O 1
ATOM 1485 N N . LEU A 1 186 ? 0.570 -6.513 -12.923 1.00 92.81 186 LEU A N 1
ATOM 1486 C CA . LEU A 1 186 ? -0.591 -5.916 -13.600 1.00 92.81 186 LEU A CA 1
ATOM 1487 C C . LEU A 1 186 ? -0.251 -4.624 -14.339 1.00 92.81 186 LEU A C 1
ATOM 1489 O O . LEU A 1 186 ? -0.924 -4.299 -15.313 1.00 92.81 186 LEU A O 1
ATOM 1493 N N . VAL A 1 187 ? 0.838 -3.946 -13.965 1.00 91.62 187 VAL A N 1
ATOM 1494 C CA . VAL A 1 187 ? 1.348 -2.776 -14.697 1.00 91.62 187 VAL A CA 1
ATOM 1495 C C . VAL A 1 187 ? 1.573 -3.091 -16.178 1.00 91.62 187 VAL A C 1
ATOM 1497 O O . VAL A 1 187 ? 1.333 -2.247 -17.030 1.00 91.62 187 VAL A O 1
ATOM 1500 N N . TRP A 1 188 ? 1.946 -4.332 -16.514 1.00 89.81 188 TRP A N 1
ATOM 1501 C CA . TRP A 1 188 ? 2.173 -4.775 -17.892 1.00 89.81 188 TRP A CA 1
ATOM 1502 C C . TRP A 1 188 ? 0.887 -4.936 -18.699 1.00 89.81 188 TRP A C 1
ATOM 1504 O O . TRP A 1 188 ? 0.908 -4.747 -19.914 1.00 89.81 188 TRP A O 1
ATOM 1514 N N . LYS A 1 189 ? -0.219 -5.283 -18.032 1.00 88.06 189 LYS A N 1
ATOM 1515 C CA . LYS A 1 189 ? -1.553 -5.316 -18.643 1.00 88.06 189 LYS A CA 1
ATOM 1516 C C . LYS A 1 189 ? -2.146 -3.912 -18.747 1.00 88.06 189 LYS A C 1
ATOM 1518 O O . LYS A 1 189 ? -2.797 -3.608 -19.737 1.00 88.06 189 LYS A O 1
ATOM 1523 N N . GLN A 1 190 ? -1.860 -3.062 -17.761 1.00 86.62 190 GLN A N 1
ATOM 1524 C CA . GLN A 1 190 ? -2.405 -1.712 -17.628 1.00 86.62 190 GLN A CA 1
ATOM 1525 C C . GLN A 1 190 ? -1.306 -0.630 -17.658 1.00 86.62 190 GLN A C 1
ATOM 1527 O O . GLN A 1 190 ? -1.200 0.170 -16.726 1.00 86.62 190 GLN A O 1
ATOM 1532 N N . PRO A 1 191 ? -0.496 -0.526 -18.733 1.00 84.94 191 PRO A N 1
ATOM 1533 C CA . PRO A 1 191 ? 0.699 0.331 -18.762 1.00 84.94 191 PRO A CA 1
ATOM 1534 C C . PRO A 1 191 ? 0.402 1.832 -18.649 1.00 84.94 191 PRO A C 1
ATOM 1536 O O . PRO A 1 191 ? 1.311 2.632 -18.428 1.00 84.94 191 PRO A O 1
ATOM 1539 N N . ARG A 1 192 ? -0.865 2.226 -18.809 1.00 83.62 192 ARG A N 1
ATOM 1540 C CA . ARG A 1 192 ? -1.328 3.617 -18.750 1.00 83.62 192 ARG A CA 1
ATOM 1541 C C . ARG A 1 192 ? -1.961 3.996 -17.417 1.00 83.62 192 ARG A C 1
ATOM 1543 O O . ARG A 1 192 ? -2.281 5.165 -17.226 1.00 83.62 192 ARG A O 1
ATOM 1550 N N . TYR A 1 193 ? -2.136 3.054 -16.492 1.00 87.50 193 TYR A N 1
ATOM 1551 C CA . TYR A 1 193 ? -2.764 3.323 -15.200 1.00 87.50 193 TYR A CA 1
ATOM 1552 C C . TYR A 1 193 ? -1.736 3.913 -14.228 1.00 87.50 193 TYR A C 1
ATOM 1554 O O . TYR A 1 193 ? -1.314 3.292 -13.253 1.00 87.50 193 TYR A O 1
ATOM 1562 N N . SER A 1 194 ? -1.329 5.156 -14.492 1.00 83.94 194 SER A N 1
ATOM 1563 C CA . SER A 1 194 ? -0.326 5.883 -13.703 1.00 83.94 194 SER A CA 1
ATOM 1564 C C . SER A 1 194 ? -0.704 6.011 -12.223 1.00 83.94 194 SER A C 1
ATOM 1566 O O . SER A 1 194 ? 0.174 5.951 -11.364 1.00 83.94 194 SER A O 1
ATOM 1568 N N . ILE A 1 195 ? -2.001 6.115 -11.910 1.00 86.69 195 ILE A N 1
ATOM 1569 C CA . ILE A 1 195 ? -2.511 6.121 -10.531 1.00 86.69 195 ILE A CA 1
ATOM 1570 C C . ILE A 1 195 ? -2.170 4.801 -9.830 1.00 86.69 195 ILE A C 1
ATOM 1572 O O . ILE A 1 195 ? -1.617 4.816 -8.731 1.00 86.69 195 ILE A O 1
ATOM 1576 N N . PHE A 1 196 ? -2.435 3.663 -10.478 1.00 91.06 196 PHE A N 1
ATOM 1577 C CA . PHE A 1 196 ? -2.102 2.344 -9.941 1.00 91.06 196 PHE A CA 1
ATOM 1578 C C . PHE A 1 196 ? -0.585 2.178 -9.765 1.00 91.06 196 PHE A C 1
ATOM 1580 O O . PHE A 1 196 ? -0.125 1.774 -8.697 1.00 91.06 196 PHE A O 1
ATOM 1587 N N . HIS A 1 197 ? 0.203 2.589 -10.763 1.00 89.88 197 HIS A N 1
ATOM 1588 C CA . HIS A 1 197 ? 1.669 2.585 -10.694 1.00 89.88 197 HIS A CA 1
ATOM 1589 C C . HIS A 1 197 ? 2.185 3.400 -9.496 1.00 89.88 197 HIS A C 1
ATOM 1591 O O . HIS A 1 197 ? 3.056 2.944 -8.752 1.00 89.88 197 HIS A O 1
ATOM 1597 N N . GLY A 1 198 ? 1.622 4.593 -9.282 1.00 85.88 198 GLY A N 1
ATOM 1598 C CA . GLY A 1 198 ? 1.957 5.460 -8.155 1.00 85.88 198 GLY A CA 1
ATOM 1599 C C . GLY A 1 198 ? 1.569 4.858 -6.803 1.00 85.88 198 GLY A C 1
ATOM 1600 O O . GLY A 1 198 ? 2.312 5.002 -5.835 1.00 85.88 198 GLY A O 1
ATOM 1601 N N . MET A 1 199 ? 0.449 4.134 -6.720 1.00 90.81 199 MET A N 1
ATOM 1602 C CA . MET A 1 199 ? 0.059 3.416 -5.502 1.00 90.81 199 MET A CA 1
ATOM 1603 C C . MET A 1 199 ? 1.024 2.273 -5.174 1.00 90.81 199 MET A C 1
ATOM 1605 O O . MET A 1 199 ? 1.444 2.159 -4.027 1.00 90.81 199 MET A O 1
ATOM 1609 N N . LEU A 1 200 ? 1.449 1.475 -6.159 1.00 94.81 200 LEU A N 1
ATOM 1610 C CA . LEU A 1 200 ? 2.465 0.436 -5.933 1.00 94.81 200 LEU A CA 1
ATOM 1611 C C . LEU A 1 200 ? 3.792 1.033 -5.453 1.00 94.81 200 LEU A C 1
ATOM 1613 O O . LEU A 1 200 ? 4.396 0.520 -4.512 1.00 94.81 200 LEU A O 1
ATOM 1617 N N . GLN A 1 201 ? 4.218 2.147 -6.056 1.00 90.69 201 GLN A N 1
ATOM 1618 C CA . GLN A 1 201 ? 5.413 2.863 -5.620 1.00 90.69 201 GLN A CA 1
ATOM 1619 C C . GLN A 1 201 ? 5.284 3.344 -4.170 1.00 90.69 201 GLN A C 1
ATOM 1621 O O . GLN A 1 201 ? 6.178 3.088 -3.369 1.00 90.69 201 GLN A O 1
ATOM 1626 N N . ARG A 1 202 ? 4.163 3.983 -3.805 1.00 88.25 202 ARG A N 1
ATOM 1627 C CA . ARG A 1 202 ? 3.920 4.444 -2.427 1.00 88.25 202 ARG A CA 1
ATOM 1628 C C . ARG A 1 202 ? 3.911 3.297 -1.426 1.00 88.25 202 ARG A C 1
ATOM 1630 O O . ARG A 1 202 ? 4.485 3.446 -0.356 1.00 88.25 202 ARG A O 1
ATOM 1637 N N . MET A 1 203 ? 3.321 2.156 -1.778 1.00 94.06 203 MET A N 1
ATOM 1638 C CA . MET A 1 203 ? 3.311 0.966 -0.924 1.00 94.06 203 MET A CA 1
ATOM 1639 C C . MET A 1 203 ? 4.738 0.515 -0.594 1.00 94.06 203 MET A C 1
ATOM 1641 O O . MET A 1 203 ? 5.064 0.299 0.572 1.00 94.06 203 MET A O 1
ATOM 1645 N N . VAL A 1 204 ? 5.606 0.438 -1.609 1.00 94.69 204 VAL A N 1
ATOM 1646 C CA . VAL A 1 204 ? 7.030 0.119 -1.428 1.00 94.69 204 VAL A CA 1
ATOM 1647 C C . VAL A 1 204 ? 7.717 1.184 -0.575 1.00 94.69 204 VAL A C 1
ATOM 1649 O O . VAL A 1 204 ? 8.361 0.843 0.413 1.00 94.69 204 VAL A O 1
ATOM 1652 N N . SER A 1 205 ? 7.552 2.468 -0.899 1.00 89.06 205 SER A N 1
ATOM 1653 C CA . SER A 1 205 ? 8.170 3.563 -0.144 1.00 89.06 205 SER A CA 1
ATOM 1654 C C . SER A 1 205 ? 7.753 3.569 1.326 1.00 89.06 205 SER A C 1
ATOM 1656 O O . SER A 1 205 ? 8.612 3.737 2.185 1.00 89.06 205 SER A O 1
ATOM 1658 N N . PHE A 1 206 ? 6.473 3.345 1.635 1.00 91.88 206 PHE A N 1
ATOM 1659 C CA . PHE A 1 206 ? 5.984 3.322 3.013 1.00 91.88 206 PHE A CA 1
ATOM 1660 C C . PHE A 1 206 ? 6.607 2.186 3.821 1.00 91.88 206 PHE A C 1
ATOM 1662 O O . PHE A 1 206 ? 7.129 2.427 4.906 1.00 91.88 206 PHE A O 1
ATOM 1669 N N . ILE A 1 207 ? 6.673 0.982 3.247 1.00 94.50 207 ILE A N 1
ATOM 1670 C CA . ILE A 1 207 ? 7.345 -0.156 3.886 1.00 94.50 207 ILE A CA 1
ATOM 1671 C C . ILE A 1 207 ? 8.834 0.143 4.119 1.00 94.50 207 ILE A C 1
ATOM 1673 O O . ILE A 1 207 ? 9.358 -0.155 5.188 1.00 94.50 207 ILE A O 1
ATOM 1677 N N . LEU A 1 208 ? 9.527 0.734 3.142 1.00 91.94 208 LEU A N 1
ATOM 1678 C CA . LEU A 1 208 ? 10.963 1.018 3.244 1.00 91.94 208 LEU A CA 1
ATOM 1679 C C . LEU A 1 208 ? 11.301 2.148 4.228 1.00 91.94 208 LEU A C 1
ATOM 1681 O O . LEU A 1 208 ? 12.389 2.151 4.797 1.00 91.94 208 LEU A O 1
ATOM 1685 N N . TYR A 1 209 ? 10.389 3.102 4.425 1.00 88.69 209 TYR A N 1
ATOM 1686 C CA . TYR A 1 209 ? 10.564 4.240 5.333 1.00 88.69 209 TYR A CA 1
ATOM 1687 C C . TYR A 1 209 ? 10.007 4.006 6.738 1.00 88.69 209 TYR A C 1
ATOM 1689 O O . TYR A 1 209 ? 10.050 4.916 7.570 1.00 88.69 209 TYR A O 1
ATOM 1697 N N . SER A 1 210 ? 9.510 2.803 7.026 1.00 88.88 210 SER A N 1
ATOM 1698 C CA . SER A 1 210 ? 9.042 2.465 8.363 1.00 88.88 210 SER A CA 1
ATOM 1699 C C . SER A 1 210 ? 10.169 2.546 9.380 1.00 88.88 210 SER A C 1
ATOM 1701 O O . SER A 1 210 ? 11.224 1.939 9.197 1.00 88.88 210 SER A O 1
ATOM 1703 N N . ASN A 1 211 ? 9.928 3.274 10.462 1.00 87.25 211 ASN A N 1
ATOM 1704 C CA . ASN A 1 211 ? 10.857 3.419 11.567 1.00 87.25 211 ASN A CA 1
ATOM 1705 C C . ASN A 1 211 ? 10.605 2.328 12.610 1.00 87.25 211 ASN A C 1
ATOM 1707 O O . ASN A 1 211 ? 9.863 2.543 13.570 1.00 87.25 211 ASN A O 1
ATOM 1711 N N . THR A 1 212 ? 11.195 1.153 12.398 1.00 84.00 212 THR A N 1
ATOM 1712 C CA . THR A 1 212 ? 11.089 0.020 13.322 1.00 84.00 212 THR A CA 1
ATOM 1713 C C . THR A 1 212 ? 12.466 -0.439 13.792 1.00 84.00 212 THR A C 1
ATOM 1715 O O . THR A 1 212 ? 13.419 -0.473 13.011 1.00 84.00 212 THR A O 1
ATOM 1718 N N . ASP A 1 213 ? 12.556 -0.840 15.059 1.00 81.19 213 ASP A N 1
ATOM 1719 C CA . ASP A 1 213 ? 13.704 -1.555 15.620 1.00 81.19 213 ASP A CA 1
ATOM 1720 C C . ASP A 1 213 ? 13.177 -2.799 16.358 1.00 81.19 213 ASP A C 1
ATOM 1722 O O . ASP A 1 213 ? 12.494 -2.646 17.376 1.00 81.19 213 ASP A O 1
ATOM 1726 N N . PRO A 1 214 ? 13.380 -4.029 15.840 1.00 86.00 214 PRO A N 1
ATOM 1727 C CA . PRO A 1 214 ? 14.234 -4.426 14.708 1.00 86.00 214 PRO A CA 1
ATOM 1728 C C . PRO A 1 214 ? 13.690 -4.039 13.314 1.00 86.00 214 PRO A C 1
ATOM 1730 O O . PRO A 1 214 ? 12.569 -3.543 13.179 1.00 86.00 214 PRO A O 1
ATOM 1733 N N . LEU A 1 215 ? 14.483 -4.293 12.256 1.00 89.56 215 LEU A N 1
ATOM 1734 C CA . LEU A 1 215 ? 14.097 -4.041 10.857 1.00 89.56 215 LEU A CA 1
ATOM 1735 C C . LEU A 1 215 ? 12.740 -4.678 10.531 1.00 89.56 215 LEU A C 1
ATOM 1737 O O . LEU A 1 215 ? 12.502 -5.849 10.829 1.00 89.56 215 LEU A O 1
ATOM 1741 N N . SER A 1 216 ? 11.883 -3.902 9.871 1.00 93.50 216 SER A N 1
ATOM 1742 C CA . SER A 1 216 ? 10.532 -4.303 9.497 1.00 93.50 216 SER A CA 1
ATOM 1743 C C . SER A 1 216 ? 10.519 -5.636 8.725 1.00 93.50 216 SER A C 1
ATOM 1745 O O . SER A 1 216 ? 11.216 -5.768 7.711 1.00 93.50 216 SER A O 1
ATOM 1747 N N . PRO A 1 217 ? 9.692 -6.621 9.130 1.00 96.31 217 PRO A N 1
ATOM 1748 C CA . PRO A 1 217 ? 9.569 -7.886 8.404 1.00 96.31 217 PRO A CA 1
ATOM 1749 C C . PRO A 1 217 ? 9.016 -7.688 6.986 1.00 96.31 217 PRO A C 1
ATOM 1751 O O . PRO A 1 217 ? 9.347 -8.455 6.084 1.00 96.31 217 PRO A O 1
ATOM 1754 N N . ALA A 1 218 ? 8.232 -6.629 6.753 1.00 96.38 218 ALA A N 1
ATOM 1755 C CA . ALA A 1 218 ? 7.747 -6.287 5.420 1.00 96.38 218 ALA A CA 1
ATOM 1756 C C . ALA A 1 218 ? 8.890 -5.841 4.491 1.00 96.38 218 ALA A C 1
ATOM 1758 O O . ALA A 1 218 ? 8.864 -6.167 3.305 1.00 96.38 218 ALA A O 1
ATOM 1759 N N . VAL A 1 219 ? 9.934 -5.182 5.018 1.00 95.94 219 VAL A N 1
ATOM 1760 C CA . VAL A 1 219 ? 11.147 -4.874 4.239 1.00 95.94 219 VAL A CA 1
ATOM 1761 C C . VAL A 1 219 ? 11.832 -6.168 3.809 1.00 95.94 219 VAL A C 1
ATOM 1763 O O . VAL A 1 219 ? 12.117 -6.337 2.626 1.00 95.94 219 VAL A O 1
ATOM 1766 N N . ALA A 1 220 ? 12.040 -7.110 4.733 1.00 94.44 220 ALA A N 1
ATOM 1767 C CA . ALA A 1 220 ? 12.632 -8.408 4.401 1.00 94.44 220 ALA A CA 1
ATOM 1768 C C . ALA A 1 220 ? 11.809 -9.154 3.334 1.00 94.44 220 ALA A C 1
ATOM 1770 O O . ALA A 1 220 ? 12.370 -9.638 2.352 1.00 94.44 220 ALA A O 1
ATOM 1771 N N . TYR A 1 221 ? 10.478 -9.159 3.458 1.00 97.19 221 TYR A N 1
ATOM 1772 C CA . TYR A 1 221 ? 9.581 -9.757 2.468 1.00 97.19 221 TYR A CA 1
ATOM 1773 C C . TYR A 1 221 ? 9.769 -9.173 1.056 1.00 97.19 221 TYR A C 1
ATOM 1775 O O . TYR A 1 221 ? 9.842 -9.946 0.095 1.00 97.19 221 TYR A O 1
ATOM 1783 N N . LEU A 1 222 ? 9.893 -7.842 0.915 1.00 97.06 222 LEU A N 1
ATOM 1784 C CA . LEU A 1 222 ? 10.086 -7.186 -0.389 1.00 97.06 222 LEU A CA 1
ATOM 1785 C C . LEU A 1 222 ? 11.335 -7.702 -1.121 1.00 97.06 222 LEU A C 1
ATOM 1787 O O . LEU A 1 222 ? 11.282 -7.944 -2.329 1.00 97.06 222 LEU A O 1
ATOM 1791 N N . PHE A 1 223 ? 12.446 -7.896 -0.408 1.00 95.56 223 PHE A N 1
ATOM 1792 C CA . PHE A 1 223 ? 13.709 -8.332 -1.010 1.00 95.56 223 PHE A CA 1
ATOM 1793 C C . PHE A 1 223 ? 13.813 -9.855 -1.148 1.00 95.56 223 PHE A C 1
ATOM 1795 O O . PHE A 1 223 ? 14.242 -10.341 -2.192 1.00 95.56 223 PHE A O 1
ATOM 1802 N N . GLU A 1 224 ? 13.407 -10.615 -0.131 1.00 93.56 224 GLU A N 1
ATOM 1803 C CA . GLU A 1 224 ? 13.678 -12.056 -0.055 1.00 93.56 224 GLU A CA 1
ATOM 1804 C C . GLU A 1 224 ? 12.571 -12.910 -0.689 1.00 93.56 224 GLU A C 1
ATOM 1806 O O . GLU A 1 224 ? 12.864 -13.887 -1.379 1.00 93.56 224 GLU A O 1
ATOM 1811 N N . THR A 1 225 ? 11.299 -12.541 -0.497 1.00 94.75 225 THR A N 1
ATOM 1812 C CA . THR A 1 225 ? 10.153 -13.370 -0.920 1.00 94.75 225 THR A CA 1
ATOM 1813 C C . THR A 1 225 ? 9.509 -12.845 -2.200 1.00 94.75 225 THR A C 1
ATOM 1815 O O . THR A 1 225 ? 9.371 -13.576 -3.191 1.00 94.75 225 THR A O 1
ATOM 1818 N N . LEU A 1 226 ? 9.154 -11.556 -2.216 1.00 95.94 226 LEU A N 1
ATOM 1819 C CA . LEU A 1 226 ? 8.624 -10.898 -3.410 1.00 95.94 226 LEU A CA 1
ATOM 1820 C C . LEU A 1 226 ? 9.694 -10.799 -4.505 1.00 95.94 226 LEU A C 1
ATOM 1822 O O . LEU A 1 226 ? 9.370 -10.950 -5.683 1.00 95.94 226 LEU A O 1
ATOM 1826 N N . ASN A 1 227 ? 10.958 -10.619 -4.107 1.00 94.81 227 ASN A N 1
ATOM 1827 C CA . ASN A 1 227 ? 12.090 -10.361 -4.993 1.00 94.81 227 ASN A CA 1
ATOM 1828 C C . ASN A 1 227 ? 11.851 -9.120 -5.870 1.00 94.81 227 ASN A C 1
ATOM 1830 O O . ASN A 1 227 ? 11.934 -9.154 -7.100 1.00 94.81 227 ASN A O 1
ATOM 1834 N N . LEU A 1 228 ? 11.529 -8.010 -5.201 1.00 96.25 228 LEU A N 1
ATOM 1835 C CA . LEU A 1 228 ? 11.323 -6.706 -5.821 1.00 96.25 228 LEU A CA 1
ATOM 1836 C C . LEU A 1 228 ? 12.478 -6.290 -6.760 1.00 96.25 228 LEU A C 1
ATOM 1838 O O . LEU A 1 228 ? 12.174 -5.781 -7.840 1.00 96.25 228 LEU A O 1
ATOM 1842 N N . PRO A 1 229 ? 13.772 -6.538 -6.453 1.00 95.00 229 PRO A N 1
ATOM 1843 C CA . PRO A 1 229 ? 14.861 -6.216 -7.378 1.00 95.00 229 PRO A CA 1
ATOM 1844 C C . PRO A 1 229 ? 14.736 -6.887 -8.752 1.00 95.00 229 PRO A C 1
ATOM 1846 O O . PRO A 1 229 ? 14.954 -6.235 -9.770 1.00 95.00 229 PRO A O 1
ATOM 1849 N N . GLU A 1 230 ? 14.335 -8.160 -8.831 1.00 93.25 230 GLU A N 1
ATOM 1850 C CA . GLU A 1 230 ? 14.109 -8.805 -10.134 1.00 93.25 230 GLU A CA 1
ATOM 1851 C C . GLU A 1 230 ? 12.914 -8.211 -10.887 1.00 93.25 230 GLU A C 1
ATOM 1853 O O . GLU A 1 230 ? 12.992 -8.041 -12.105 1.00 93.25 230 GLU A O 1
ATOM 1858 N N . ILE A 1 231 ? 11.838 -7.846 -10.179 1.00 94.12 231 ILE A N 1
ATOM 1859 C CA . ILE A 1 231 ? 10.678 -7.162 -10.778 1.00 94.12 231 ILE A CA 1
ATOM 1860 C C . ILE A 1 231 ? 11.123 -5.833 -11.404 1.00 94.12 231 ILE A C 1
ATOM 1862 O O . ILE A 1 231 ? 10.831 -5.566 -12.570 1.00 94.12 231 ILE A O 1
ATOM 1866 N N . ILE A 1 232 ? 11.887 -5.031 -10.654 1.00 94.31 232 ILE A N 1
ATOM 1867 C CA . ILE A 1 232 ? 12.455 -3.760 -11.118 1.00 94.31 232 ILE A CA 1
ATOM 1868 C C . ILE A 1 232 ? 13.334 -3.985 -12.350 1.00 94.31 232 ILE A C 1
ATOM 1870 O O . ILE A 1 232 ? 13.109 -3.365 -13.389 1.00 94.31 232 ILE A O 1
ATOM 1874 N N . ARG A 1 233 ? 14.304 -4.903 -12.266 1.00 92.44 233 ARG A N 1
ATOM 1875 C CA . ARG A 1 233 ? 15.243 -5.185 -13.359 1.00 92.44 233 ARG A CA 1
ATOM 1876 C C . ARG A 1 233 ? 14.513 -5.567 -14.645 1.00 92.44 233 ARG A C 1
ATOM 1878 O O . ARG A 1 233 ? 14.848 -5.062 -15.714 1.00 92.44 233 ARG A O 1
ATOM 1885 N N . PHE A 1 234 ? 13.514 -6.444 -14.545 1.00 90.25 234 PHE A N 1
ATOM 1886 C CA . PHE A 1 234 ? 12.744 -6.893 -15.702 1.00 90.25 234 PHE A CA 1
ATOM 1887 C C . PHE A 1 234 ? 11.960 -5.753 -16.366 1.00 90.25 234 PHE A C 1
ATOM 1889 O O . PHE A 1 234 ? 11.818 -5.736 -17.587 1.00 90.25 234 PHE A O 1
ATOM 1896 N N . GLY A 1 235 ? 11.472 -4.789 -15.583 1.00 87.62 235 GLY A N 1
ATOM 1897 C CA . GLY A 1 235 ? 10.706 -3.662 -16.106 1.00 87.62 235 GLY A CA 1
ATOM 1898 C C . GLY A 1 235 ? 11.516 -2.470 -16.605 1.00 87.62 235 GLY A C 1
ATOM 1899 O O . GLY A 1 235 ? 11.001 -1.703 -17.417 1.00 87.62 235 GLY A O 1
ATOM 1900 N N . ILE A 1 236 ? 12.779 -2.322 -16.193 1.00 87.38 236 ILE A N 1
ATOM 1901 C CA . ILE A 1 236 ? 13.682 -1.315 -16.777 1.00 87.38 236 ILE A CA 1
ATOM 1902 C C . ILE A 1 236 ? 14.100 -1.721 -18.200 1.00 87.38 236 ILE A C 1
ATOM 1904 O O . ILE A 1 236 ? 14.145 -0.875 -19.096 1.00 87.38 236 ILE A O 1
ATOM 1908 N N . GLU A 1 237 ? 14.345 -3.017 -18.422 1.00 82.38 237 GLU A N 1
ATOM 1909 C CA . GLU A 1 237 ? 14.687 -3.596 -19.728 1.00 82.38 237 GLU A CA 1
ATOM 1910 C C . GLU A 1 237 ? 13.642 -4.629 -20.190 1.00 82.38 237 GLU A C 1
ATOM 1912 O O . GLU A 1 237 ? 13.916 -5.836 -20.257 1.00 82.38 237 GLU A O 1
ATOM 1917 N N . PRO A 1 238 ? 12.427 -4.172 -20.539 1.00 80.50 238 PRO A N 1
ATOM 1918 C CA . PRO A 1 238 ? 11.343 -5.049 -20.949 1.00 80.50 238 PRO A CA 1
ATOM 1919 C C . PRO A 1 238 ? 11.695 -5.802 -22.239 1.00 80.50 238 PRO A C 1
ATOM 1921 O O . PRO A 1 238 ? 11.876 -5.203 -23.299 1.00 80.50 238 PRO A O 1
ATOM 1924 N N . ARG A 1 239 ? 11.696 -7.140 -22.202 1.00 78.06 239 ARG A N 1
ATOM 1925 C CA . ARG A 1 239 ? 11.784 -7.982 -23.412 1.00 78.06 239 ARG A CA 1
ATOM 1926 C C . ARG A 1 239 ? 10.392 -8.288 -23.965 1.00 78.06 239 ARG A C 1
ATOM 1928 O O . ARG A 1 239 ? 9.960 -9.438 -23.962 1.00 78.06 239 ARG A O 1
ATOM 1935 N N . CYS A 1 240 ? 9.672 -7.261 -24.408 1.00 78.94 240 CYS A N 1
ATOM 1936 C CA . CYS A 1 240 ? 8.317 -7.413 -24.943 1.00 78.94 240 CYS A CA 1
ATOM 1937 C C . CYS A 1 240 ? 8.032 -6.462 -26.112 1.00 78.94 240 CYS A C 1
ATOM 1939 O O . CYS A 1 240 ? 8.773 -5.511 -26.360 1.00 78.94 240 CYS A O 1
ATOM 1941 N N . VAL A 1 241 ? 6.946 -6.736 -26.837 1.00 79.00 241 VAL A N 1
ATOM 1942 C CA . VAL A 1 241 ? 6.462 -5.895 -27.935 1.00 79.00 241 VAL A CA 1
ATOM 1943 C C . VAL A 1 241 ? 5.228 -5.142 -27.446 1.00 79.00 241 VAL A C 1
ATOM 1945 O O . VAL A 1 241 ? 4.127 -5.683 -27.441 1.00 79.00 241 VAL A O 1
ATOM 1948 N N . LEU A 1 242 ? 5.425 -3.896 -27.025 1.00 80.31 242 LEU A N 1
ATOM 1949 C CA . LEU A 1 242 ? 4.362 -2.954 -26.668 1.00 80.31 242 LEU A CA 1
ATOM 1950 C C . LEU A 1 242 ? 4.525 -1.664 -27.480 1.00 80.31 242 LEU A C 1
ATOM 1952 O O . LEU A 1 242 ? 5.569 -1.423 -28.095 1.00 80.31 242 LEU A O 1
ATOM 1956 N N . LYS A 1 243 ? 3.491 -0.815 -27.503 1.00 84.81 243 LYS A N 1
ATOM 1957 C CA . LYS A 1 243 ? 3.604 0.504 -28.142 1.00 84.81 243 LYS A CA 1
ATOM 1958 C C . LYS A 1 243 ? 4.668 1.321 -27.407 1.00 84.81 243 LYS A C 1
ATOM 1960 O O . LYS A 1 243 ? 4.806 1.220 -26.192 1.00 84.81 243 LYS A O 1
ATOM 1965 N N . LYS A 1 244 ? 5.386 2.181 -28.135 1.00 84.44 244 LYS A N 1
ATOM 1966 C CA . LYS A 1 244 ? 6.484 2.996 -27.582 1.00 84.44 244 LYS A CA 1
ATOM 1967 C C . LYS A 1 244 ? 6.080 3.775 -26.321 1.00 84.44 244 LYS A C 1
ATOM 1969 O O . LYS A 1 244 ? 6.858 3.828 -25.377 1.00 84.44 244 LYS A O 1
ATOM 1974 N N . ILE A 1 245 ? 4.877 4.353 -26.311 1.00 84.69 245 ILE A N 1
ATOM 1975 C CA . ILE A 1 245 ? 4.357 5.101 -25.157 1.00 84.69 245 ILE A CA 1
ATOM 1976 C C . ILE A 1 245 ? 4.141 4.201 -23.934 1.00 84.69 245 ILE A C 1
ATOM 1978 O O . ILE A 1 245 ? 4.557 4.557 -22.840 1.00 84.69 245 ILE A O 1
ATOM 1982 N N . ASP A 1 246 ? 3.596 3.003 -24.137 1.00 85.19 246 ASP A N 1
ATOM 1983 C CA . ASP A 1 246 ? 3.334 2.041 -23.066 1.00 85.19 246 ASP A CA 1
ATOM 1984 C C . ASP A 1 246 ? 4.659 1.506 -22.486 1.00 85.19 246 ASP A C 1
ATOM 1986 O O . ASP A 1 246 ? 4.815 1.407 -21.271 1.00 85.19 246 ASP A O 1
ATOM 1990 N N . LEU A 1 247 ? 5.660 1.251 -23.343 1.00 84.56 247 LEU A N 1
ATOM 1991 C CA . LEU A 1 247 ? 7.023 0.897 -22.917 1.00 84.56 247 LEU A CA 1
ATOM 1992 C C . LEU A 1 247 ? 7.681 2.004 -22.090 1.00 84.56 247 LEU A C 1
ATOM 1994 O O . LEU A 1 247 ? 8.365 1.708 -21.112 1.00 84.56 247 LEU A O 1
ATOM 1998 N N . PHE A 1 248 ? 7.493 3.267 -22.482 1.00 83.62 248 PHE A N 1
ATOM 1999 C CA . PHE A 1 248 ? 8.040 4.402 -21.745 1.00 83.62 248 PHE A CA 1
ATOM 2000 C C . PHE A 1 248 ? 7.408 4.498 -20.353 1.00 83.62 248 PHE A C 1
ATOM 2002 O O . PHE A 1 248 ? 8.134 4.512 -19.364 1.00 83.62 248 PHE A O 1
ATOM 2009 N N . SER A 1 249 ? 6.075 4.456 -20.264 1.00 85.44 249 SER A N 1
ATOM 2010 C CA . SER A 1 249 ? 5.348 4.485 -18.988 1.00 85.44 249 SER A CA 1
ATOM 2011 C C . SER A 1 249 ? 5.750 3.343 -18.049 1.00 85.44 249 SER A C 1
ATOM 2013 O O . SER A 1 249 ? 5.971 3.574 -16.858 1.00 85.44 249 SER A O 1
ATOM 2015 N N . LEU A 1 250 ? 5.903 2.125 -18.580 1.00 87.38 250 LEU A N 1
ATOM 2016 C CA . LEU A 1 250 ? 6.382 0.970 -17.820 1.00 87.38 250 LEU A CA 1
ATOM 2017 C C . LEU A 1 250 ? 7.805 1.171 -17.309 1.00 87.38 250 LEU A C 1
ATOM 2019 O O . LEU A 1 250 ? 8.057 0.988 -16.118 1.00 87.38 250 LEU A O 1
ATOM 2023 N N . ARG A 1 251 ? 8.735 1.563 -18.185 1.00 88.00 251 ARG A N 1
ATOM 2024 C CA . ARG A 1 251 ? 10.132 1.781 -17.801 1.00 88.00 251 ARG A CA 1
ATOM 2025 C C . ARG A 1 251 ? 10.238 2.855 -16.720 1.00 88.00 251 ARG A C 1
ATOM 2027 O O . ARG A 1 251 ? 10.902 2.626 -15.714 1.00 88.00 251 ARG A O 1
ATOM 2034 N N . THR A 1 252 ? 9.533 3.976 -16.874 1.00 86.19 252 THR A N 1
ATOM 2035 C CA . THR A 1 252 ? 9.486 5.054 -15.875 1.00 86.19 252 THR A CA 1
ATOM 2036 C C . THR A 1 252 ? 8.993 4.555 -14.517 1.00 86.19 252 THR A C 1
ATOM 2038 O O . THR A 1 252 ? 9.615 4.857 -13.503 1.00 86.19 252 THR A O 1
ATOM 2041 N N . HIS A 1 253 ? 7.931 3.743 -14.473 1.00 89.19 253 HIS A N 1
ATOM 2042 C CA . HIS A 1 253 ? 7.443 3.172 -13.214 1.00 89.19 253 HIS A CA 1
ATOM 2043 C C . HIS A 1 253 ? 8.513 2.337 -12.490 1.00 89.19 253 HIS A C 1
ATOM 2045 O O . HIS A 1 253 ? 8.754 2.539 -11.300 1.00 89.19 253 HIS A O 1
ATOM 2051 N N . HIS A 1 254 ? 9.190 1.430 -13.199 1.00 92.31 254 HIS A N 1
ATOM 2052 C CA . HIS A 1 254 ? 10.202 0.568 -12.582 1.00 92.31 254 HIS A CA 1
ATOM 2053 C C . HIS A 1 254 ? 11.460 1.344 -12.173 1.00 92.31 254 HIS A C 1
ATOM 2055 O O . HIS A 1 254 ? 12.063 1.031 -11.149 1.00 92.31 254 HIS A O 1
ATOM 2061 N N . ILE A 1 255 ? 11.821 2.400 -12.908 1.00 87.44 255 ILE A N 1
ATOM 2062 C CA . ILE A 1 255 ? 12.881 3.330 -12.496 1.00 87.44 255 ILE A CA 1
ATOM 2063 C C . ILE A 1 255 ? 12.489 4.059 -11.210 1.00 87.44 255 ILE A C 1
ATOM 2065 O O . ILE A 1 255 ? 13.300 4.143 -10.295 1.00 87.44 255 ILE A O 1
ATOM 2069 N N . HIS A 1 256 ? 11.246 4.527 -11.080 1.00 86.44 256 HIS A N 1
ATOM 2070 C CA . HIS A 1 256 ? 10.785 5.148 -9.836 1.00 86.44 256 HIS A CA 1
ATOM 2071 C C . HIS A 1 256 ? 10.798 4.183 -8.643 1.00 86.44 256 HIS A C 1
ATOM 2073 O O . HIS A 1 256 ? 11.109 4.603 -7.530 1.00 86.44 256 HIS A O 1
ATOM 2079 N N . LEU A 1 257 ? 10.514 2.893 -8.855 1.00 89.50 257 LEU A N 1
ATOM 2080 C CA . LEU A 1 257 ? 10.688 1.873 -7.816 1.00 89.50 257 LEU A CA 1
ATOM 2081 C C . LEU A 1 257 ? 12.161 1.710 -7.413 1.00 89.50 257 LEU A C 1
ATOM 2083 O O . LEU A 1 257 ? 12.454 1.621 -6.222 1.00 89.50 257 LEU A O 1
ATOM 2087 N N . ALA A 1 258 ? 13.084 1.704 -8.380 1.00 90.44 258 ALA A N 1
ATOM 2088 C CA . ALA A 1 258 ? 14.520 1.645 -8.103 1.00 90.44 258 ALA A CA 1
ATOM 2089 C C . ALA A 1 258 ? 14.989 2.865 -7.296 1.00 90.44 258 ALA A C 1
ATOM 2091 O O . ALA A 1 258 ? 15.620 2.710 -6.252 1.00 90.44 258 ALA A O 1
ATOM 2092 N N . LEU A 1 259 ? 14.598 4.068 -7.727 1.00 85.50 259 LEU A N 1
ATOM 2093 C CA . LEU A 1 259 ? 14.916 5.320 -7.040 1.00 85.50 259 LEU A CA 1
ATOM 2094 C C . LEU A 1 259 ? 14.345 5.356 -5.618 1.00 85.50 259 LEU A C 1
ATOM 2096 O O . LEU A 1 259 ? 15.034 5.800 -4.705 1.00 85.50 259 LEU A O 1
ATOM 2100 N N . ALA A 1 260 ? 13.129 4.844 -5.398 1.00 85.69 260 ALA A N 1
ATOM 2101 C CA . ALA A 1 260 ? 12.538 4.763 -4.062 1.00 85.69 260 ALA A CA 1
ATOM 2102 C C . ALA A 1 260 ? 13.378 3.900 -3.104 1.00 85.69 260 ALA A C 1
ATOM 2104 O O . ALA A 1 260 ? 13.555 4.259 -1.938 1.00 85.69 260 ALA A O 1
ATOM 2105 N N . VAL A 1 261 ? 13.925 2.782 -3.591 1.00 89.12 261 VAL A N 1
ATOM 2106 C CA . VAL A 1 261 ? 14.831 1.938 -2.804 1.00 89.12 261 VAL A CA 1
ATOM 2107 C C . VAL A 1 261 ? 16.161 2.647 -2.556 1.00 89.12 261 VAL A C 1
ATOM 2109 O O . VAL A 1 261 ? 16.619 2.675 -1.417 1.00 89.12 261 VAL A O 1
ATOM 2112 N N . GLU A 1 262 ? 16.765 3.269 -3.572 1.00 86.31 262 GLU A N 1
ATOM 2113 C CA . GLU A 1 262 ? 18.025 4.006 -3.404 1.00 86.31 262 GLU A CA 1
ATOM 2114 C C . GLU A 1 262 ? 17.889 5.182 -2.430 1.00 86.31 262 GLU A C 1
ATOM 2116 O O . GLU A 1 262 ? 18.771 5.402 -1.597 1.00 86.31 262 GLU A O 1
ATOM 2121 N N . GLN A 1 263 ? 16.774 5.912 -2.481 1.00 83.44 263 GLN A N 1
ATOM 2122 C CA . GLN A 1 263 ? 16.476 6.984 -1.534 1.00 83.44 263 GLN A CA 1
ATOM 2123 C C . GLN A 1 263 ? 16.298 6.421 -0.120 1.00 83.44 263 GLN A C 1
ATOM 2125 O O . GLN A 1 263 ? 16.890 6.942 0.823 1.00 83.44 263 GLN A O 1
ATOM 2130 N N . ALA A 1 264 ? 15.596 5.294 0.039 1.00 83.88 264 ALA A N 1
ATOM 2131 C CA . ALA A 1 264 ? 15.471 4.637 1.336 1.00 83.88 264 ALA A CA 1
ATOM 2132 C C . ALA A 1 264 ? 16.828 4.162 1.894 1.00 83.88 264 ALA A C 1
ATOM 2134 O O . ALA A 1 264 ? 17.088 4.309 3.088 1.00 83.88 264 ALA A O 1
ATOM 2135 N N . MET A 1 265 ? 17.741 3.662 1.056 1.00 86.88 265 MET A N 1
ATOM 2136 C CA . MET A 1 265 ? 19.103 3.275 1.465 1.00 86.88 265 MET A CA 1
ATOM 2137 C C . MET A 1 265 ? 19.955 4.451 1.972 1.00 86.88 265 MET A C 1
ATOM 2139 O O . MET A 1 265 ? 20.977 4.225 2.633 1.00 86.88 265 MET A O 1
ATOM 2143 N N . LYS A 1 266 ? 19.580 5.688 1.631 1.00 82.94 266 LYS A N 1
ATOM 2144 C CA . LYS A 1 266 ? 20.259 6.919 2.054 1.00 82.94 266 LYS A CA 1
ATOM 2145 C C . LYS A 1 266 ? 19.561 7.557 3.256 1.00 82.94 266 LYS A C 1
ATOM 2147 O O . LYS A 1 266 ? 20.219 7.835 4.254 1.00 82.94 266 LYS A O 1
ATOM 2152 N N . ASN A 1 267 ? 18.240 7.714 3.172 1.00 80.56 267 ASN A N 1
ATOM 2153 C CA . ASN A 1 267 ? 17.483 8.650 4.004 1.00 80.56 267 ASN A CA 1
ATOM 2154 C C . ASN A 1 267 ? 16.457 7.973 4.927 1.00 80.56 267 ASN A C 1
ATOM 2156 O O . ASN A 1 267 ? 15.949 8.625 5.837 1.00 80.56 267 ASN A O 1
ATOM 2160 N N . SER A 1 268 ? 16.134 6.684 4.735 1.00 82.19 268 SER A N 1
ATOM 2161 C CA . SER A 1 268 ? 15.148 6.032 5.610 1.00 82.19 268 SER A CA 1
ATOM 2162 C C . SER A 1 268 ? 15.680 5.866 7.045 1.00 82.19 268 SER A C 1
ATOM 2164 O O . SER A 1 268 ? 16.890 5.698 7.243 1.00 82.19 268 SER A O 1
ATOM 2166 N N . PRO A 1 269 ? 14.792 5.828 8.057 1.00 82.06 269 PRO A N 1
ATOM 2167 C CA . PRO A 1 269 ? 15.183 5.560 9.444 1.00 82.06 269 PRO A CA 1
ATOM 2168 C C . PRO A 1 269 ? 15.944 4.237 9.619 1.00 82.06 269 PRO A C 1
ATOM 2170 O O . PRO A 1 269 ? 16.843 4.139 10.449 1.00 82.06 269 PRO A O 1
ATOM 2173 N N . SER A 1 270 ? 15.637 3.237 8.787 1.00 84.69 270 SER A N 1
ATOM 2174 C CA . SER A 1 270 ? 16.292 1.924 8.772 1.00 84.69 270 SER A CA 1
ATOM 2175 C C . SER A 1 270 ? 17.263 1.755 7.591 1.00 84.69 270 SER A C 1
ATOM 2177 O O . SER A 1 270 ? 17.478 0.635 7.119 1.00 84.69 270 SER A O 1
ATOM 2179 N N . SER A 1 271 ? 17.877 2.846 7.115 1.00 87.94 271 SER A N 1
ATOM 2180 C CA . SER A 1 271 ? 18.718 2.893 5.904 1.00 87.94 271 SER A CA 1
ATOM 2181 C C . SER A 1 271 ? 19.814 1.829 5.853 1.00 87.94 271 SER A C 1
ATOM 2183 O O . SER A 1 271 ? 20.023 1.217 4.807 1.00 87.94 271 SER A O 1
ATOM 2185 N N . GLN A 1 272 ? 20.478 1.536 6.976 1.00 90.06 272 GLN A N 1
ATOM 2186 C CA . GLN A 1 272 ? 21.496 0.483 7.045 1.00 90.06 272 GLN A CA 1
ATOM 2187 C C . GLN A 1 272 ? 20.908 -0.916 6.806 1.00 90.06 272 GLN A C 1
ATOM 2189 O O . GLN A 1 272 ? 21.526 -1.738 6.124 1.00 90.06 272 GLN A O 1
ATOM 2194 N N . GLY A 1 273 ? 19.718 -1.191 7.345 1.00 90.44 273 GLY A N 1
ATOM 2195 C CA . GLY A 1 273 ? 19.011 -2.455 7.145 1.00 90.44 273 GLY A CA 1
ATOM 2196 C C . GLY A 1 273 ? 18.531 -2.615 5.703 1.00 90.44 273 GLY A C 1
ATOM 2197 O O . GLY A 1 273 ? 18.772 -3.656 5.095 1.00 90.44 273 GLY A O 1
ATOM 2198 N N . VAL A 1 274 ? 17.951 -1.555 5.127 1.00 91.38 274 VAL A N 1
ATOM 2199 C CA . VAL A 1 274 ? 17.532 -1.523 3.714 1.00 91.38 274 VAL A CA 1
ATOM 2200 C C . VAL A 1 274 ? 18.735 -1.704 2.786 1.00 91.38 274 VAL A C 1
ATOM 2202 O O . VAL A 1 274 ? 18.691 -2.535 1.883 1.00 91.38 274 VAL A O 1
ATOM 2205 N N . ARG A 1 275 ? 19.844 -0.999 3.042 1.00 92.88 275 ARG A N 1
ATOM 2206 C CA . ARG A 1 275 ? 21.094 -1.141 2.283 1.00 92.88 275 ARG A CA 1
ATOM 2207 C C . ARG A 1 275 ? 21.630 -2.564 2.343 1.00 92.88 275 ARG A C 1
ATOM 2209 O O . ARG A 1 275 ? 21.923 -3.144 1.306 1.00 92.88 275 ARG A O 1
ATOM 2216 N N . SER A 1 276 ? 21.679 -3.148 3.538 1.00 92.81 276 SER A N 1
ATOM 2217 C CA . SER A 1 276 ? 22.134 -4.529 3.722 1.00 92.81 276 SER A CA 1
ATOM 2218 C C . SER A 1 276 ? 21.235 -5.540 3.002 1.00 92.81 276 SER A C 1
ATOM 2220 O O . SER A 1 276 ? 21.725 -6.574 2.557 1.00 92.81 276 SER A O 1
ATOM 2222 N N . ALA A 1 277 ? 19.928 -5.280 2.895 1.00 91.69 277 ALA A N 1
ATOM 2223 C CA . ALA A 1 277 ? 19.003 -6.123 2.140 1.00 91.69 277 ALA A CA 1
ATOM 2224 C C . ALA A 1 277 ? 19.210 -5.976 0.623 1.00 91.69 277 ALA A C 1
ATOM 2226 O O . ALA A 1 277 ? 19.330 -6.983 -0.071 1.00 91.69 277 ALA A O 1
ATOM 2227 N N . ALA A 1 278 ? 19.333 -4.744 0.125 1.00 90.62 278 ALA A N 1
ATOM 2228 C CA . ALA A 1 278 ? 19.556 -4.460 -1.290 1.00 90.62 278 ALA A CA 1
ATOM 2229 C C . ALA A 1 278 ? 20.911 -4.994 -1.793 1.00 90.62 278 ALA A C 1
ATOM 2231 O O . ALA A 1 278 ? 20.970 -5.635 -2.838 1.00 90.62 278 ALA A O 1
ATOM 2232 N N . GLU A 1 279 ? 21.994 -4.810 -1.032 1.00 88.94 279 GLU A N 1
ATOM 2233 C CA . GLU A 1 279 ? 23.346 -5.259 -1.406 1.00 88.94 279 GLU A CA 1
ATOM 2234 C C . GLU A 1 279 ? 23.497 -6.789 -1.432 1.00 88.94 279 GLU A C 1
ATOM 2236 O O . GLU A 1 279 ? 24.370 -7.314 -2.125 1.00 88.94 279 GLU A O 1
ATOM 2241 N N . LYS A 1 280 ? 22.633 -7.532 -0.724 1.00 90.88 280 LYS A N 1
ATOM 2242 C CA . LYS A 1 280 ? 22.569 -9.001 -0.839 1.00 90.88 280 LYS A CA 1
ATOM 2243 C C . LYS A 1 280 ? 22.016 -9.456 -2.190 1.00 90.88 280 LYS A C 1
ATOM 2245 O O . LYS A 1 280 ? 22.241 -10.604 -2.577 1.00 90.88 280 LYS A O 1
ATOM 2250 N N . CYS A 1 281 ? 21.286 -8.599 -2.900 1.00 89.31 281 CYS A N 1
ATOM 2251 C CA . CYS A 1 281 ? 20.702 -8.934 -4.189 1.00 89.31 281 CYS A CA 1
ATOM 2252 C C . CYS A 1 281 ? 21.751 -8.756 -5.302 1.00 89.31 281 CYS A C 1
ATOM 2254 O O . CYS A 1 281 ? 22.183 -7.635 -5.571 1.00 89.31 281 CYS A O 1
ATOM 2256 N N . PRO A 1 282 ? 22.135 -9.827 -6.023 1.00 88.38 282 PRO A N 1
ATOM 2257 C CA . PRO A 1 282 ? 23.199 -9.759 -7.030 1.00 88.38 282 PRO A CA 1
ATOM 2258 C C . PRO A 1 282 ? 22.844 -8.867 -8.228 1.00 88.38 282 PRO A C 1
ATOM 2260 O O . PRO A 1 282 ? 23.726 -8.423 -8.957 1.00 88.38 282 PRO A O 1
ATOM 2263 N N . THR A 1 283 ? 21.555 -8.606 -8.442 1.00 89.19 283 THR A N 1
ATOM 2264 C CA . THR A 1 283 ? 21.046 -7.759 -9.521 1.00 89.19 283 THR A CA 1
ATOM 2265 C C . THR A 1 283 ? 21.048 -6.273 -9.199 1.00 89.19 283 THR A C 1
ATOM 2267 O O . THR A 1 283 ? 20.864 -5.478 -10.119 1.00 89.19 283 THR A O 1
ATOM 2270 N N . TRP A 1 284 ? 21.280 -5.878 -7.944 1.00 92.69 284 TRP A N 1
ATOM 2271 C CA . TRP A 1 284 ? 21.173 -4.478 -7.536 1.00 92.69 284 TRP A CA 1
ATOM 2272 C C . TRP A 1 284 ? 22.159 -3.569 -8.281 1.00 92.69 284 TRP A C 1
ATOM 2274 O O . TRP A 1 284 ? 21.772 -2.528 -8.798 1.00 92.69 284 TRP A O 1
ATOM 2284 N N . SER A 1 285 ? 23.405 -4.014 -8.460 1.00 90.75 285 SER A N 1
ATOM 2285 C CA . SER A 1 285 ? 24.423 -3.271 -9.218 1.00 90.75 285 SER A CA 1
ATOM 2286 C C . SER A 1 285 ? 24.053 -3.058 -10.690 1.00 90.75 285 SER A C 1
ATOM 2288 O O . SER A 1 285 ? 24.381 -2.024 -11.267 1.00 90.75 285 SER A O 1
ATOM 2290 N N . ILE A 1 286 ? 23.347 -4.019 -11.295 1.00 92.38 286 ILE A N 1
ATOM 2291 C CA . ILE A 1 286 ? 22.842 -3.914 -12.670 1.00 92.38 286 ILE A CA 1
ATOM 2292 C C . ILE A 1 286 ? 21.719 -2.876 -12.726 1.00 92.38 286 ILE A C 1
ATOM 2294 O O . ILE A 1 286 ? 21.703 -2.045 -13.627 1.00 92.38 286 ILE A O 1
ATOM 2298 N N . ILE A 1 287 ? 20.797 -2.907 -11.759 1.00 92.00 287 ILE A N 1
ATOM 2299 C CA . ILE A 1 287 ? 19.689 -1.949 -11.667 1.00 92.00 287 ILE A CA 1
ATOM 2300 C C . ILE A 1 287 ? 20.230 -0.523 -11.556 1.00 92.00 287 ILE A C 1
ATOM 2302 O O . ILE A 1 287 ? 19.839 0.317 -12.361 1.00 92.00 287 ILE A O 1
ATOM 2306 N N . THR A 1 288 ? 21.164 -0.266 -10.635 1.00 90.75 288 THR A N 1
ATOM 2307 C CA . THR A 1 288 ? 21.772 1.063 -10.466 1.00 90.75 288 THR A CA 1
ATOM 2308 C C . THR A 1 288 ? 22.442 1.540 -11.755 1.00 90.75 288 THR A C 1
ATOM 2310 O O . THR A 1 288 ? 22.181 2.655 -12.192 1.00 90.75 288 THR A O 1
ATOM 2313 N N . ALA A 1 289 ? 23.206 0.683 -12.445 1.00 91.19 289 ALA A N 1
ATOM 2314 C CA . ALA A 1 289 ? 23.826 1.054 -13.720 1.00 91.19 289 ALA A CA 1
ATOM 2315 C C . ALA A 1 289 ? 22.796 1.434 -14.804 1.00 91.19 289 ALA A C 1
ATOM 2317 O O . ALA A 1 289 ? 23.004 2.394 -15.545 1.00 91.19 289 ALA A O 1
ATOM 2318 N N . LEU A 1 290 ? 21.674 0.710 -14.887 1.00 88.56 290 LEU A N 1
ATOM 2319 C CA . LEU A 1 290 ? 20.599 0.998 -15.844 1.00 88.56 290 LEU A CA 1
ATOM 2320 C C . LEU A 1 290 ? 19.828 2.281 -15.503 1.00 88.56 290 LEU A C 1
ATOM 2322 O O . LEU A 1 290 ? 19.370 2.988 -16.406 1.00 88.56 290 LEU A O 1
ATOM 2326 N N . VAL A 1 291 ? 19.656 2.567 -14.211 1.00 86.56 291 VAL A N 1
ATOM 2327 C CA . VAL A 1 291 ? 19.046 3.811 -13.729 1.00 86.56 291 VAL A CA 1
ATOM 2328 C C . VAL A 1 291 ? 19.967 4.988 -14.031 1.00 86.56 291 VAL A C 1
ATOM 2330 O O . VAL A 1 291 ? 19.503 5.956 -14.625 1.00 86.56 291 VAL A O 1
ATOM 2333 N N . ASP A 1 292 ? 21.260 4.886 -13.721 1.00 86.38 292 ASP A N 1
ATOM 2334 C CA . ASP A 1 292 ? 22.265 5.916 -14.013 1.00 86.38 292 ASP A CA 1
ATOM 2335 C C . ASP A 1 292 ? 22.351 6.221 -15.511 1.00 86.38 292 ASP A C 1
ATOM 2337 O O . ASP A 1 292 ? 22.365 7.388 -15.920 1.00 86.38 292 ASP A O 1
ATOM 2341 N N . GLU A 1 293 ? 22.354 5.175 -16.345 1.00 86.75 293 GLU A N 1
ATOM 2342 C CA . GLU A 1 293 ? 22.262 5.334 -17.789 1.00 86.75 293 GLU A CA 1
ATOM 2343 C C . GLU A 1 293 ? 20.990 6.101 -18.137 1.00 86.75 293 GLU A C 1
ATOM 2345 O O . GLU A 1 293 ? 21.083 7.156 -18.749 1.00 86.75 293 GLU A O 1
ATOM 2350 N N . TRP A 1 294 ? 19.808 5.665 -17.701 1.00 82.88 294 TRP A N 1
ATOM 2351 C CA . TRP A 1 294 ? 18.566 6.365 -18.031 1.00 82.88 294 TRP A CA 1
ATOM 2352 C C . TRP A 1 294 ? 18.555 7.828 -17.564 1.00 82.88 294 TRP A C 1
ATOM 2354 O O . TRP A 1 294 ? 18.140 8.705 -18.327 1.00 82.88 294 TRP A O 1
ATOM 2364 N N . LEU A 1 295 ? 19.051 8.112 -16.358 1.00 78.00 295 LEU A N 1
ATOM 2365 C CA . LEU A 1 295 ? 19.166 9.468 -15.825 1.00 78.00 295 LEU A CA 1
ATOM 2366 C C . LEU A 1 295 ? 20.030 10.337 -16.741 1.00 78.00 295 LEU A C 1
ATOM 2368 O O . LEU A 1 295 ? 19.624 11.441 -17.088 1.00 78.00 295 LEU A O 1
ATOM 2372 N N . SER A 1 296 ? 21.167 9.834 -17.227 1.00 79.62 296 SER A N 1
ATOM 2373 C CA . SER A 1 296 ? 22.046 10.615 -18.110 1.00 79.62 296 SER A CA 1
ATOM 2374 C C . SER A 1 296 ? 21.390 11.068 -19.426 1.00 79.62 296 SER A C 1
ATOM 2376 O O . SER A 1 296 ? 21.802 12.082 -19.982 1.00 79.62 296 SER A O 1
ATOM 2378 N N . TRP A 1 297 ? 20.342 10.378 -19.895 1.00 74.00 297 TRP A N 1
ATOM 2379 C CA . TRP A 1 297 ? 19.601 10.730 -21.117 1.00 74.00 297 TRP A CA 1
ATOM 2380 C C . TRP A 1 297 ? 18.382 11.623 -20.851 1.00 74.00 297 TRP A C 1
ATOM 2382 O O . TRP A 1 297 ? 17.866 12.231 -21.786 1.00 74.00 297 TRP A O 1
ATOM 2392 N N . ASN A 1 298 ? 17.886 11.661 -19.609 1.00 67.81 298 ASN A N 1
ATOM 2393 C CA . ASN A 1 298 ? 16.617 12.307 -19.247 1.00 67.81 298 ASN A CA 1
ATOM 2394 C C . ASN A 1 298 ? 16.782 13.474 -18.262 1.00 67.81 298 ASN A C 1
ATOM 2396 O O . ASN A 1 298 ? 15.804 14.158 -17.952 1.00 67.81 298 ASN A O 1
ATOM 2400 N N . MET A 1 299 ? 18.001 13.726 -17.778 1.00 58.81 299 MET A N 1
ATOM 2401 C CA . MET A 1 299 ? 18.309 14.933 -17.019 1.00 58.81 299 MET A CA 1
ATOM 2402 C C . MET A 1 299 ? 18.120 16.170 -17.911 1.00 58.81 299 MET A C 1
ATOM 2404 O O . MET A 1 299 ? 18.585 16.171 -19.054 1.00 58.81 299 MET A O 1
ATOM 2408 N N . PRO A 1 300 ? 17.467 17.234 -17.412 1.00 51.50 300 PRO A N 1
ATOM 2409 C CA . PRO A 1 300 ? 17.415 18.505 -18.119 1.00 51.50 300 PRO A CA 1
ATOM 2410 C C . PRO A 1 300 ? 18.830 19.028 -18.367 1.00 51.50 300 PRO A C 1
ATOM 2412 O O . PRO A 1 300 ? 19.719 18.847 -17.528 1.00 51.50 300 PRO A O 1
ATOM 2415 N N . ASP A 1 301 ? 19.031 19.663 -19.520 1.00 48.47 301 ASP A N 1
ATOM 2416 C CA . ASP A 1 301 ? 20.309 20.268 -19.882 1.00 48.47 301 ASP A CA 1
ATOM 2417 C C . ASP A 1 301 ? 20.780 21.188 -18.735 1.00 48.47 301 ASP A C 1
ATOM 2419 O O . ASP A 1 3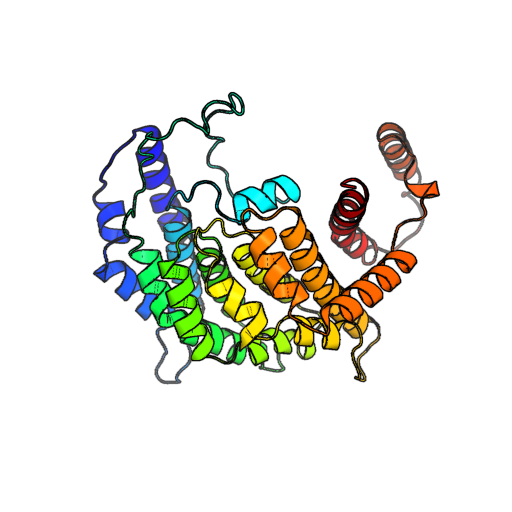01 ? 20.016 22.065 -18.310 1.00 48.47 301 ASP A O 1
ATOM 2423 N N . PRO A 1 302 ? 21.989 20.992 -18.175 1.00 50.03 302 PRO A N 1
ATOM 2424 C CA . PRO A 1 302 ? 22.500 21.827 -17.092 1.00 50.03 302 PRO A CA 1
ATOM 2425 C C . PRO A 1 302 ? 22.532 23.325 -17.440 1.00 50.03 302 PRO A C 1
ATOM 2427 O O . PRO A 1 302 ? 22.518 24.147 -16.523 1.00 50.03 302 PRO A O 1
ATOM 2430 N N . GLU A 1 303 ? 22.517 23.701 -18.725 1.00 46.06 303 GLU A N 1
ATOM 2431 C CA . GLU A 1 303 ? 22.410 25.101 -19.157 1.00 46.06 303 GLU A CA 1
ATOM 2432 C C . GLU A 1 303 ? 20.991 25.692 -19.015 1.00 46.06 303 GLU A C 1
ATOM 2434 O O . GLU A 1 303 ? 20.843 26.906 -18.890 1.00 46.06 303 GLU A O 1
ATOM 2439 N N . VAL A 1 304 ? 19.943 24.862 -18.946 1.00 47.06 304 VAL A N 1
ATOM 2440 C CA . VAL A 1 304 ? 18.536 25.299 -18.817 1.00 47.06 304 VAL A CA 1
ATOM 2441 C C . VAL A 1 304 ? 18.143 25.573 -17.353 1.00 47.06 304 VAL A C 1
ATOM 2443 O O . VAL A 1 304 ? 17.135 26.228 -17.091 1.00 47.06 304 VAL A O 1
ATOM 2446 N N . VAL A 1 305 ? 18.947 25.138 -16.375 1.00 42.47 305 VAL A N 1
ATOM 2447 C CA . VAL A 1 305 ? 18.575 25.139 -14.940 1.00 42.47 305 VAL A CA 1
ATOM 2448 C C . VAL A 1 305 ? 19.197 26.273 -14.113 1.00 42.47 305 VAL A C 1
ATOM 2450 O O . VAL A 1 305 ? 18.876 26.440 -12.941 1.00 42.47 305 VAL A O 1
ATOM 2453 N N . ASN A 1 306 ? 19.985 27.158 -14.726 1.00 37.09 306 ASN A N 1
ATOM 2454 C CA . ASN A 1 306 ? 20.543 28.343 -14.056 1.00 37.09 306 ASN A CA 1
ATOM 2455 C C . ASN A 1 306 ? 19.761 29.641 -14.320 1.00 37.09 306 ASN A C 1
ATOM 2457 O O . ASN A 1 306 ? 20.347 30.725 -14.371 1.00 37.09 306 ASN A O 1
ATOM 2461 N N . TYR A 1 307 ? 18.436 29.568 -14.445 1.00 38.12 307 TYR A N 1
ATOM 2462 C CA . TYR A 1 307 ? 17.609 30.770 -14.387 1.00 38.12 307 TYR A CA 1
ATOM 2463 C C . TYR A 1 307 ? 17.125 30.990 -12.950 1.00 38.12 307 TYR A C 1
ATOM 2465 O O . TYR A 1 307 ? 16.313 30.206 -12.458 1.00 38.12 307 TYR A O 1
ATOM 2473 N N . PRO A 1 308 ? 17.606 32.025 -12.233 1.00 40.19 308 PRO A N 1
ATOM 2474 C CA . PRO A 1 308 ? 17.025 32.384 -10.947 1.00 40.19 308 PRO A CA 1
ATOM 2475 C C . PRO A 1 308 ? 15.516 32.627 -11.103 1.00 40.19 308 PRO A C 1
ATOM 2477 O O . PRO A 1 308 ? 15.083 33.175 -12.114 1.00 40.19 308 PRO A O 1
ATOM 2480 N N . ALA A 1 309 ? 14.727 32.222 -10.101 1.00 45.66 309 ALA A N 1
ATOM 2481 C CA . ALA A 1 309 ? 13.259 32.131 -10.156 1.00 45.66 309 ALA A CA 1
ATOM 2482 C C . ALA A 1 309 ? 12.541 33.377 -10.722 1.00 45.66 309 ALA A C 1
ATOM 2484 O O . ALA A 1 309 ? 11.508 33.257 -11.372 1.00 45.66 309 ALA A O 1
ATOM 2485 N N . TRP A 1 310 ? 13.124 34.569 -10.562 1.00 49.75 310 TRP A N 1
ATOM 2486 C CA . TRP A 1 310 ? 12.585 35.819 -11.104 1.00 49.75 310 TRP A CA 1
ATOM 2487 C C . TRP A 1 310 ? 12.652 35.931 -12.639 1.00 49.75 310 TRP A C 1
ATOM 2489 O O . TRP A 1 310 ? 11.865 36.672 -13.218 1.00 49.75 310 TRP A O 1
ATOM 2499 N N . ILE A 1 311 ? 13.549 35.203 -13.314 1.00 48.06 311 ILE A N 1
ATOM 2500 C CA . ILE A 1 311 ? 13.610 35.165 -14.785 1.00 48.06 311 ILE A CA 1
ATOM 2501 C C . ILE A 1 311 ? 12.511 34.254 -15.349 1.00 48.06 311 ILE A C 1
ATOM 2503 O O . ILE A 1 311 ? 11.946 34.564 -16.395 1.00 48.06 311 ILE A O 1
ATOM 2507 N N . VAL A 1 312 ? 12.154 33.179 -14.640 1.00 47.38 312 VAL A N 1
ATOM 2508 C CA . VAL A 1 312 ? 11.052 32.282 -15.032 1.00 47.38 312 VAL A CA 1
ATOM 2509 C C . VAL A 1 312 ? 9.709 33.019 -14.953 1.00 47.38 312 VAL A C 1
ATOM 2511 O O . VAL A 1 312 ? 8.945 32.981 -15.914 1.00 47.38 312 VAL A O 1
ATOM 2514 N N . ASP A 1 313 ? 9.474 33.804 -13.895 1.00 47.69 313 ASP A N 1
A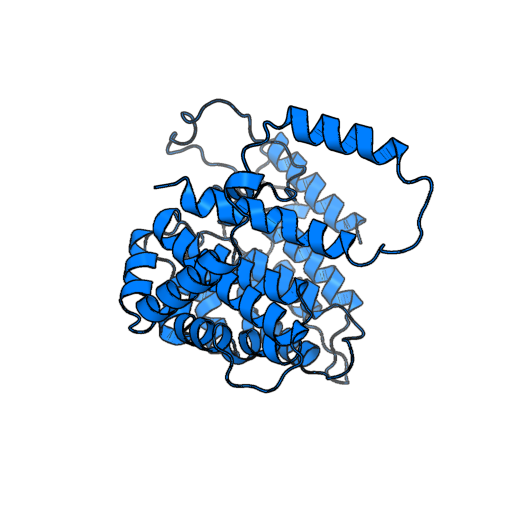TOM 2515 C CA . ASP A 1 313 ? 8.290 34.676 -13.777 1.00 47.69 313 ASP A CA 1
ATOM 2516 C C . ASP A 1 313 ? 8.251 35.785 -14.847 1.00 47.69 313 ASP A C 1
ATOM 2518 O O . ASP A 1 313 ? 7.187 36.165 -15.351 1.00 47.69 313 ASP A O 1
ATOM 2522 N N . GLN A 1 314 ? 9.414 36.305 -15.247 1.00 42.94 314 GLN A N 1
ATOM 2523 C CA . GLN A 1 314 ? 9.507 37.341 -16.276 1.00 42.94 314 GLN A CA 1
ATOM 2524 C C . GLN A 1 314 ? 9.286 36.785 -17.694 1.00 42.94 314 GLN A C 1
ATOM 2526 O O . GLN A 1 314 ? 8.694 37.462 -18.535 1.00 42.94 314 GLN A O 1
ATOM 2531 N N . LEU A 1 315 ? 9.702 35.543 -17.957 1.00 43.19 315 LEU A N 1
ATOM 2532 C CA . LEU A 1 315 ? 9.459 34.834 -19.218 1.00 43.19 315 LEU A CA 1
ATOM 2533 C C . LEU A 1 315 ? 8.011 34.328 -19.334 1.00 43.19 315 LEU A C 1
ATOM 2535 O O . LEU A 1 315 ? 7.430 34.380 -20.419 1.00 43.19 315 LEU A O 1
ATOM 2539 N N . LEU A 1 316 ? 7.390 33.915 -18.225 1.00 46.19 316 LEU A N 1
ATOM 2540 C CA . LEU A 1 316 ? 5.969 33.545 -18.173 1.00 46.19 316 LEU A CA 1
ATOM 2541 C C . LEU A 1 316 ? 5.050 34.762 -18.357 1.00 46.19 316 LEU A C 1
ATOM 2543 O O . LEU A 1 316 ? 4.047 34.683 -19.057 1.00 46.19 316 LEU A O 1
ATOM 2547 N N . SER A 1 317 ? 5.415 35.924 -17.811 1.00 46.22 317 SER A N 1
ATOM 2548 C CA . SER A 1 317 ? 4.640 37.160 -18.012 1.00 46.22 317 SER A CA 1
ATOM 2549 C C . SER A 1 317 ? 4.784 37.756 -19.416 1.00 46.22 317 SER A C 1
ATOM 2551 O O . SER A 1 317 ? 3.835 38.355 -19.912 1.00 46.22 317 SER A O 1
ATOM 2553 N N . THR A 1 318 ? 5.920 37.558 -20.094 1.00 41.09 318 THR A N 1
ATOM 2554 C CA . THR A 1 318 ? 6.108 38.006 -21.490 1.00 41.09 318 THR A CA 1
ATOM 2555 C C . THR A 1 318 ? 5.539 37.041 -22.533 1.00 41.09 318 THR A C 1
ATOM 2557 O O . THR A 1 318 ? 5.276 37.459 -23.659 1.00 41.09 318 THR A O 1
ATOM 2560 N N . SER A 1 319 ? 5.299 35.773 -22.183 1.00 40.34 319 SER A N 1
ATOM 2561 C CA . SER A 1 319 ? 4.662 34.789 -23.077 1.00 40.34 319 SER A CA 1
ATOM 2562 C C . SER A 1 319 ? 3.130 34.875 -23.089 1.00 40.34 319 SER A C 1
ATOM 2564 O O . SER A 1 319 ? 2.515 34.488 -24.084 1.00 40.34 319 SER A O 1
ATOM 2566 N N . ILE A 1 320 ? 2.515 35.477 -22.063 1.00 43.12 320 ILE A N 1
ATOM 2567 C CA . ILE A 1 320 ? 1.067 35.755 -22.025 1.00 43.12 320 ILE A CA 1
ATOM 2568 C C . ILE A 1 320 ? 0.655 36.795 -23.088 1.00 43.12 320 ILE A C 1
ATOM 2570 O O . ILE A 1 320 ? -0.437 36.695 -23.645 1.00 43.12 320 ILE A O 1
ATOM 2574 N N . ASP A 1 321 ? 1.541 37.720 -23.472 1.00 35.03 321 ASP A N 1
ATOM 2575 C CA . ASP A 1 321 ? 1.244 38.728 -24.506 1.00 35.03 321 ASP A CA 1
ATOM 2576 C C . ASP A 1 321 ? 1.374 38.201 -25.953 1.00 35.03 321 ASP A C 1
ATOM 2578 O O . ASP A 1 321 ? 0.926 38.857 -26.898 1.00 35.03 321 ASP A O 1
ATOM 2582 N N . LEU A 1 322 ? 1.936 37.002 -26.158 1.00 35.19 322 LEU A N 1
ATOM 2583 C CA . LEU A 1 322 ? 2.135 36.400 -27.488 1.00 35.19 322 LEU A CA 1
ATOM 2584 C C . LEU A 1 322 ? 1.134 35.280 -27.831 1.00 35.19 322 LEU A C 1
ATOM 2586 O O . LEU A 1 322 ? 1.052 34.881 -28.992 1.00 35.19 322 LEU A O 1
ATOM 2590 N N . GLN A 1 323 ? 0.308 34.827 -26.882 1.00 35.12 323 GLN A N 1
ATOM 2591 C CA . GLN A 1 323 ? -0.672 33.745 -27.084 1.00 35.12 323 GLN A CA 1
ATOM 2592 C C . GLN A 1 323 ? -2.031 34.184 -27.667 1.00 35.12 323 GLN A C 1
ATOM 2594 O O . GLN A 1 323 ? -2.996 33.425 -27.633 1.00 35.12 323 GLN A O 1
ATOM 2599 N N . SER A 1 324 ? -2.143 35.375 -28.270 1.00 32.88 324 SER A N 1
ATOM 2600 C CA . SER A 1 324 ? -3.355 35.730 -29.039 1.00 32.88 324 SER A CA 1
ATOM 2601 C C . SER A 1 324 ? -3.345 35.229 -30.490 1.00 32.88 324 SER A C 1
ATOM 2603 O O . SER A 1 324 ? -4.319 35.417 -31.219 1.00 32.88 324 SER A O 1
ATOM 2605 N N . THR A 1 325 ? -2.293 34.528 -30.921 1.00 34.03 325 THR A N 1
ATOM 2606 C CA . THR A 1 325 ? -2.231 33.961 -32.270 1.00 34.03 325 THR A CA 1
ATOM 2607 C C . THR A 1 325 ? -1.490 32.632 -32.276 1.00 34.03 325 THR A C 1
ATOM 2609 O O . THR A 1 325 ? -0.341 32.564 -31.863 1.00 34.03 325 THR A O 1
ATOM 2612 N N . VAL A 1 326 ? -2.143 31.630 -32.869 1.00 31.00 326 VAL A N 1
ATOM 2613 C CA . VAL A 1 326 ? -1.685 30.267 -33.199 1.00 31.00 326 VAL A CA 1
ATOM 2614 C C . VAL A 1 326 ? -2.177 29.162 -32.246 1.00 31.00 326 VAL A C 1
ATOM 2616 O O . VAL A 1 326 ? -1.594 28.823 -31.228 1.00 31.00 326 VAL A O 1
ATOM 2619 N N . LEU A 1 327 ? -3.312 28.631 -32.696 1.00 34.47 327 LEU A N 1
ATOM 2620 C CA . LEU A 1 327 ? -4.029 27.383 -32.440 1.00 34.47 327 LEU A CA 1
ATOM 2621 C C . LEU A 1 327 ? -3.239 26.146 -31.949 1.00 34.47 327 LEU A C 1
ATOM 2623 O O . LEU A 1 327 ? -2.224 25.774 -32.527 1.00 34.47 327 LEU A O 1
ATOM 2627 N N . SER A 1 328 ? -3.915 25.451 -31.021 1.00 39.97 328 SER A N 1
ATOM 2628 C CA . SER A 1 328 ? -3.969 24.005 -30.729 1.00 39.97 328 SER A CA 1
ATOM 2629 C C . SER A 1 328 ? -2.687 23.280 -30.306 1.00 39.97 328 SER A C 1
ATOM 2631 O O . SER A 1 328 ? -1.986 22.749 -31.163 1.00 39.97 328 SER A O 1
ATOM 2633 N N . ASP A 1 329 ? -2.484 23.122 -28.991 1.00 34.97 329 ASP A N 1
ATOM 2634 C CA . ASP A 1 329 ? -1.695 22.000 -28.445 1.00 34.97 329 ASP A CA 1
ATOM 2635 C C . ASP A 1 329 ? -1.997 21.675 -26.959 1.00 34.97 329 ASP A C 1
ATOM 2637 O O . ASP A 1 329 ? -1.112 21.347 -26.171 1.00 34.97 329 ASP A O 1
ATOM 2641 N N . ASP A 1 330 ? -3.274 21.719 -26.559 1.00 37.94 330 ASP A N 1
ATOM 2642 C CA . ASP A 1 330 ? -3.706 21.537 -25.156 1.00 37.94 330 ASP A CA 1
ATOM 2643 C C . ASP A 1 330 ? -3.384 20.150 -24.544 1.00 37.94 330 ASP A C 1
ATOM 2645 O O . ASP A 1 330 ? -3.523 19.963 -23.339 1.00 37.94 330 ASP A O 1
ATOM 2649 N N . ALA A 1 331 ? -2.929 19.167 -25.334 1.00 35.62 331 ALA A N 1
ATOM 2650 C CA . ALA A 1 331 ? -2.633 17.810 -24.856 1.00 35.62 331 ALA A CA 1
ATOM 2651 C C . ALA A 1 331 ? -1.162 17.574 -24.449 1.00 35.62 331 ALA A C 1
ATOM 2653 O O . ALA A 1 331 ? -0.888 16.638 -23.696 1.00 35.62 331 ALA A O 1
ATOM 2654 N N . MET A 1 332 ? -0.205 18.386 -24.923 1.00 31.97 332 MET A N 1
ATOM 2655 C CA . MET A 1 332 ? 1.202 18.275 -24.488 1.00 31.97 332 MET A CA 1
ATOM 2656 C C . MET A 1 332 ? 1.448 18.945 -23.133 1.00 31.97 332 MET A C 1
ATOM 2658 O O . MET A 1 332 ? 2.268 18.478 -22.341 1.00 31.97 332 MET A O 1
ATOM 2662 N N . ASP A 1 333 ? 0.690 19.997 -22.844 1.00 39.47 333 ASP A N 1
ATOM 2663 C CA . ASP A 1 333 ? 0.899 20.875 -21.694 1.00 39.47 333 ASP A CA 1
ATOM 2664 C C . ASP A 1 333 ? 0.529 20.209 -20.353 1.00 39.47 333 ASP A C 1
ATOM 2666 O O . ASP A 1 333 ? 1.093 20.510 -19.299 1.00 39.47 333 ASP A O 1
ATOM 2670 N N . GLU A 1 334 ? -0.394 19.245 -20.382 1.00 35.50 334 GLU A N 1
ATOM 2671 C CA . GLU A 1 334 ? -0.834 18.499 -19.199 1.00 35.50 334 GLU A CA 1
ATOM 2672 C C . GLU A 1 334 ? 0.143 17.367 -18.829 1.00 35.50 334 GLU A C 1
ATOM 2674 O O . GLU A 1 334 ? 0.377 17.102 -17.647 1.00 35.50 334 GLU A O 1
ATOM 2679 N N . PHE A 1 335 ? 0.804 16.759 -19.824 1.00 34.19 335 PHE A N 1
ATOM 2680 C CA . PHE A 1 335 ? 1.867 15.775 -19.600 1.00 34.19 335 PHE A CA 1
ATOM 2681 C C . PHE A 1 335 ? 3.130 16.440 -19.038 1.00 34.19 335 PHE A C 1
ATOM 2683 O O . PHE A 1 335 ? 3.695 15.947 -18.063 1.00 34.19 335 PHE A O 1
ATOM 2690 N N . GLU A 1 336 ? 3.548 17.591 -19.574 1.00 33.69 336 GLU A N 1
ATOM 2691 C CA . GLU A 1 336 ? 4.696 18.326 -19.027 1.00 33.69 336 GLU A CA 1
ATOM 2692 C C . GLU A 1 336 ? 4.434 18.846 -17.605 1.00 33.69 336 GLU A C 1
ATOM 2694 O O . GLU A 1 336 ? 5.320 18.754 -16.750 1.00 33.69 336 GLU A O 1
ATOM 2699 N N . ARG A 1 337 ? 3.201 19.276 -17.293 1.00 35.91 337 ARG A N 1
ATOM 2700 C CA . ARG A 1 337 ? 2.799 19.619 -15.916 1.00 35.91 337 ARG A CA 1
ATOM 2701 C C . ARG A 1 337 ? 2.779 18.414 -14.970 1.00 35.91 337 ARG A C 1
ATOM 2703 O O . ARG A 1 337 ? 3.124 18.576 -13.803 1.00 35.91 337 ARG A O 1
ATOM 2710 N N . ALA A 1 338 ? 2.458 17.210 -15.448 1.00 34.59 338 ALA A N 1
ATOM 2711 C CA . ALA A 1 338 ? 2.522 15.982 -14.648 1.00 34.59 338 ALA A CA 1
ATOM 2712 C C . ALA A 1 338 ? 3.965 15.485 -14.398 1.00 34.59 338 ALA A C 1
ATOM 2714 O O . ALA A 1 338 ? 4.225 14.803 -13.404 1.00 34.59 338 ALA A O 1
ATOM 2715 N N . VAL A 1 339 ? 4.912 15.840 -15.274 1.00 32.78 339 VAL A N 1
ATOM 2716 C CA . VAL A 1 339 ? 6.339 15.467 -15.186 1.00 32.78 339 VAL A CA 1
ATOM 2717 C C . VAL A 1 339 ? 7.179 16.534 -14.461 1.00 32.78 339 VAL A C 1
ATOM 2719 O O . VAL A 1 339 ? 8.242 16.228 -13.922 1.00 32.78 339 VAL A O 1
ATOM 2722 N N . ALA A 1 340 ? 6.711 17.781 -14.363 1.00 28.62 340 ALA A N 1
ATOM 2723 C CA . ALA A 1 340 ? 7.413 18.857 -13.655 1.00 28.62 340 ALA A CA 1
ATOM 2724 C C . ALA A 1 340 ? 7.746 18.544 -12.172 1.00 28.62 340 ALA A C 1
ATOM 2726 O O . ALA A 1 340 ? 8.886 18.798 -11.770 1.00 28.62 340 ALA A O 1
ATOM 2727 N N . PRO A 1 341 ? 6.865 17.902 -11.372 1.00 33.03 341 PRO A N 1
ATOM 2728 C CA . PRO A 1 341 ? 7.220 17.435 -10.028 1.00 33.03 341 PRO A CA 1
ATOM 2729 C C . PRO A 1 341 ? 8.317 16.356 -10.038 1.00 33.03 341 PRO A C 1
ATOM 2731 O O . PRO A 1 341 ? 9.139 16.293 -9.126 1.00 33.03 341 PRO A O 1
ATOM 2734 N N . GLN A 1 342 ? 8.378 15.533 -11.094 1.00 38.94 342 GLN A N 1
ATOM 2735 C CA . GLN A 1 342 ? 9.390 14.482 -11.255 1.00 38.94 342 GLN A CA 1
ATOM 2736 C C . GLN A 1 342 ? 10.772 15.077 -11.560 1.00 38.94 342 GLN A C 1
ATOM 2738 O O . GLN A 1 342 ? 11.772 14.574 -11.058 1.00 38.94 342 GLN A O 1
ATOM 2743 N N . ARG A 1 343 ? 10.849 16.191 -12.304 1.00 33.88 343 ARG A N 1
ATOM 2744 C CA . ARG A 1 343 ? 12.118 16.907 -12.542 1.00 33.88 343 ARG A CA 1
ATOM 2745 C C . ARG A 1 343 ? 12.724 17.456 -11.250 1.00 33.88 343 ARG A C 1
ATOM 2747 O O . ARG A 1 343 ? 13.939 17.400 -11.096 1.00 33.88 343 ARG A O 1
ATOM 2754 N N . HIS A 1 344 ? 11.908 17.947 -10.316 1.00 35.16 344 HIS A N 1
ATOM 2755 C CA . HIS A 1 344 ? 12.410 18.480 -9.046 1.00 35.16 344 HIS A CA 1
ATOM 2756 C C . HIS A 1 344 ? 12.960 17.371 -8.131 1.00 35.16 344 HIS A C 1
ATOM 2758 O O . HIS A 1 344 ? 14.076 17.499 -7.630 1.00 35.16 344 HIS A O 1
ATOM 2764 N N . ALA A 1 345 ? 12.259 16.233 -8.041 1.00 36.44 345 ALA A N 1
ATOM 2765 C CA . ALA A 1 345 ? 12.729 15.043 -7.320 1.00 36.44 345 ALA A CA 1
ATOM 2766 C C . ALA A 1 345 ? 14.045 14.469 -7.896 1.00 36.44 345 ALA A C 1
ATOM 2768 O O . ALA A 1 345 ? 14.913 14.016 -7.151 1.00 36.44 345 ALA A O 1
ATOM 2769 N N . LEU A 1 346 ? 14.231 14.533 -9.221 1.00 36.81 346 LEU A N 1
ATOM 2770 C CA . LEU A 1 346 ? 15.471 14.125 -9.897 1.00 36.81 346 LEU A CA 1
ATOM 2771 C C . LEU A 1 346 ? 16.658 15.067 -9.612 1.00 36.81 346 LEU A C 1
ATOM 2773 O O . LEU A 1 346 ? 17.803 14.616 -9.583 1.00 36.81 346 LEU A O 1
ATOM 2777 N N . TYR A 1 347 ? 16.410 16.361 -9.375 1.00 38.97 347 TYR A N 1
ATOM 2778 C CA . TYR A 1 347 ? 17.453 17.324 -8.997 1.00 38.97 347 TYR A CA 1
ATOM 2779 C C . TYR A 1 347 ? 17.915 17.156 -7.547 1.00 38.97 347 TYR A C 1
ATOM 2781 O O . TYR A 1 347 ? 19.124 17.151 -7.296 1.00 38.97 347 TYR A O 1
ATOM 2789 N N . GLU A 1 348 ? 16.987 16.957 -6.608 1.00 42.44 348 GLU A N 1
ATOM 2790 C CA . GLU A 1 348 ? 17.323 16.710 -5.197 1.00 42.44 348 GLU A CA 1
ATOM 2791 C C . GLU A 1 348 ? 18.175 15.445 -5.016 1.00 42.44 348 GLU A C 1
ATOM 2793 O O . GLU A 1 348 ? 19.076 15.413 -4.175 1.00 42.44 348 GLU A O 1
ATOM 2798 N N . PHE A 1 349 ? 17.972 14.444 -5.881 1.00 40.91 349 PHE A N 1
ATOM 2799 C CA . PHE A 1 349 ? 18.737 13.197 -5.894 1.00 40.91 349 PHE A CA 1
ATOM 2800 C C . PHE A 1 349 ? 20.253 13.398 -6.085 1.00 40.91 349 PHE A C 1
ATOM 2802 O O . PHE A 1 349 ? 21.046 12.605 -5.570 1.00 40.91 349 PHE A O 1
ATOM 2809 N N . LYS A 1 350 ? 20.680 14.454 -6.796 1.00 38.47 350 LYS A N 1
ATOM 2810 C CA . LYS A 1 350 ? 22.104 14.729 -7.068 1.00 38.47 350 LYS A CA 1
ATOM 2811 C C . LYS A 1 350 ? 22.719 15.762 -6.120 1.00 38.47 350 LYS A C 1
ATOM 2813 O O . LYS A 1 350 ? 23.931 15.753 -5.936 1.00 38.47 350 LYS A O 1
ATOM 2818 N N . SER A 1 351 ? 21.920 16.640 -5.512 1.00 39.00 351 SER A N 1
ATOM 2819 C CA . SER A 1 351 ? 22.427 17.689 -4.614 1.00 39.00 351 SER A CA 1
ATOM 2820 C C . SER A 1 351 ? 22.706 17.221 -3.180 1.00 39.00 351 SER A C 1
ATOM 2822 O O . SER A 1 351 ? 23.255 17.994 -2.404 1.00 39.00 351 SER A O 1
ATOM 2824 N N . GLN A 1 352 ? 22.346 15.983 -2.821 1.00 35.09 352 GLN A N 1
ATOM 2825 C CA . GLN A 1 352 ? 22.576 15.397 -1.488 1.00 35.09 352 GLN A CA 1
ATOM 2826 C C . GLN A 1 352 ? 23.871 14.552 -1.384 1.00 35.09 352 GLN A C 1
ATOM 2828 O O . GLN A 1 352 ? 23.933 13.632 -0.570 1.00 35.09 352 GLN A O 1
ATOM 2833 N N . THR A 1 353 ? 24.892 14.821 -2.211 1.00 32.81 353 THR A N 1
ATOM 2834 C CA . THR A 1 353 ? 26.236 14.209 -2.068 1.00 32.81 353 THR A CA 1
ATOM 2835 C C . THR A 1 353 ? 26.972 14.648 -0.817 1.00 32.81 353 THR A C 1
ATOM 2837 O O . THR A 1 353 ? 26.991 15.878 -0.573 1.00 32.81 353 THR A O 1
#

Sequence (353 aa):
MELLTNVIRNVRDQMYALELKTDILNDELQSKDMAIALREKMLMRNERGVISPSLTRNVCEIIITLLSSNQILNRPSHTLYKEFNSEIPWAGGNPSGDGGNEMMREGADKFCPDPHRIVEMAVAERVADLVQIVIDELEVEDDPVDETWFYLMRVLLELCDTNHVETHAKLVEQFEKCDMKKLFSLVWKQPRYSIFHGMLQRMVSFILYSNTDPLSPAVAYLFETLNLPEIIRFGIEPRCVLKKIDLFSLRTHHIHLALAVEQAMKNSPSSQGVRSAAEKCPTWSIITALVDEWLSWNMPDPEVVNYPAWIVDQLLSTSIDLQSTVLSDDAMDEFERAVAPQRHALYEFKSQT

Organism: Nippostrongylus brasiliensis (NCBI:txid27835)